Protein AF-A0A8S9FRU4-F1 (afdb_monomer)

Structure (mmCIF, N/CA/C/O backbone):
data_AF-A0A8S9FRU4-F1
#
_entry.id   AF-A0A8S9FRU4-F1
#
loop_
_atom_site.group_PDB
_atom_site.id
_atom_site.type_symbol
_atom_site.label_atom_id
_atom_site.label_alt_id
_atom_site.label_comp_id
_atom_site.label_asym_id
_atom_site.label_entity_id
_atom_site.label_seq_id
_atom_site.pdbx_PDB_ins_code
_atom_site.Cartn_x
_atom_site.Cartn_y
_atom_site.Cartn_z
_atom_site.occupancy
_atom_site.B_iso_or_equiv
_atom_site.auth_seq_id
_atom_site.auth_comp_id
_atom_site.auth_asym_id
_atom_site.auth_atom_id
_atom_site.pdbx_PDB_model_num
ATOM 1 N N . MET A 1 1 ? -39.381 25.073 6.471 1.00 37.28 1 MET A N 1
ATOM 2 C CA . MET A 1 1 ? -38.845 24.747 5.138 1.00 37.28 1 MET A CA 1
ATOM 3 C C . MET A 1 1 ? -37.944 25.904 4.777 1.00 37.28 1 MET A C 1
ATOM 5 O O . MET A 1 1 ? -38.380 26.806 4.090 1.00 37.28 1 MET A O 1
ATOM 9 N N . GLU A 1 2 ? -36.746 25.912 5.349 1.00 23.34 2 GLU A N 1
ATOM 10 C CA . GLU A 1 2 ? -35.694 26.891 5.080 1.00 23.34 2 GLU A CA 1
ATOM 11 C C . GLU A 1 2 ? -34.391 26.098 5.118 1.00 23.34 2 GLU A C 1
ATOM 13 O O . GLU A 1 2 ? -34.110 25.366 6.068 1.00 23.34 2 GLU A O 1
ATOM 18 N N . THR A 1 3 ? -33.702 26.127 3.988 1.00 25.88 3 THR A N 1
ATOM 19 C CA . THR A 1 3 ? -32.389 25.547 3.748 1.00 25.88 3 THR A CA 1
ATOM 20 C C . THR A 1 3 ? -31.366 26.647 3.971 1.00 25.88 3 THR A C 1
ATOM 22 O O . THR A 1 3 ? -31.403 27.635 3.243 1.00 25.88 3 THR A O 1
ATOM 25 N N . GLU A 1 4 ? -30.440 26.460 4.906 1.00 24.11 4 GLU A N 1
ATOM 26 C CA . GLU A 1 4 ? -29.217 27.260 4.964 1.00 24.11 4 GLU A CA 1
ATOM 27 C C . GLU A 1 4 ? -28.009 26.339 4.799 1.00 24.11 4 GLU A C 1
ATOM 29 O O . GLU A 1 4 ? -27.720 25.454 5.606 1.00 24.11 4 GLU A O 1
ATOM 34 N N . SER A 1 5 ? -27.373 26.527 3.648 1.00 25.53 5 SER A N 1
ATOM 35 C CA . SER A 1 5 ? -26.059 26.054 3.249 1.00 25.53 5 SER A CA 1
ATOM 36 C C . SER A 1 5 ? -24.983 26.708 4.112 1.00 25.53 5 SER A C 1
ATOM 38 O O . SER A 1 5 ? -24.988 27.920 4.302 1.00 25.53 5 SER A O 1
ATOM 40 N N . MET A 1 6 ? -24.048 25.903 4.612 1.00 26.44 6 MET A N 1
ATOM 41 C CA . MET A 1 6 ? -22.871 26.380 5.333 1.00 26.44 6 MET A CA 1
ATOM 42 C C . MET A 1 6 ? -21.668 26.315 4.389 1.00 26.44 6 MET A C 1
ATOM 44 O O . MET A 1 6 ? -21.111 25.243 4.144 1.00 26.44 6 MET A O 1
ATOM 48 N N . ASP A 1 7 ? -21.323 27.474 3.836 1.00 24.14 7 ASP A N 1
ATOM 49 C CA . ASP A 1 7 ? -20.115 27.718 3.055 1.00 24.14 7 ASP A CA 1
ATOM 50 C C . ASP A 1 7 ? -18.883 27.736 3.973 1.00 24.14 7 ASP A C 1
ATOM 52 O O . ASP A 1 7 ? -18.894 28.330 5.053 1.00 24.14 7 ASP A O 1
ATOM 56 N N . CYS A 1 8 ? -17.803 27.076 3.550 1.00 23.59 8 CYS A N 1
ATOM 57 C CA . CYS A 1 8 ? -16.513 27.113 4.232 1.00 23.59 8 CYS A CA 1
ATOM 58 C C . CYS A 1 8 ? -15.533 28.012 3.462 1.00 23.59 8 CYS A C 1
ATOM 60 O O . CYS A 1 8 ? -14.906 27.579 2.495 1.00 23.59 8 CYS A O 1
ATOM 62 N N . GLU A 1 9 ? -15.364 29.256 3.911 1.00 22.06 9 GLU A N 1
ATOM 63 C CA . GLU A 1 9 ? -14.277 30.127 3.458 1.00 22.06 9 GLU A CA 1
ATOM 64 C C . GLU A 1 9 ? -13.124 30.183 4.474 1.00 22.06 9 GLU A C 1
ATOM 66 O O . GLU A 1 9 ? -13.294 30.497 5.648 1.00 22.06 9 GLU A O 1
ATOM 71 N N . SER A 1 10 ? -11.946 29.831 3.950 1.00 26.30 10 SER A N 1
ATOM 72 C CA . SER A 1 10 ? -10.610 30.418 4.132 1.00 26.30 10 SER A CA 1
ATOM 73 C C . SER A 1 10 ? -10.166 30.905 5.524 1.00 26.30 10 SER A C 1
ATOM 75 O O . SER A 1 10 ? -10.647 31.916 6.023 1.00 26.30 10 SER A O 1
ATOM 77 N N . TYR A 1 11 ? -9.082 30.307 6.041 1.00 23.91 11 TYR A N 1
ATOM 78 C CA . TYR A 1 11 ? -8.105 31.011 6.880 1.00 23.91 11 TYR A CA 1
ATOM 79 C C . TYR A 1 11 ? -6.679 30.468 6.675 1.00 23.91 11 TYR A C 1
ATOM 81 O O . TYR A 1 11 ? -6.418 29.286 6.879 1.00 23.91 11 TYR A O 1
ATOM 89 N N . GLY A 1 12 ? -5.752 31.380 6.354 1.00 26.31 12 GLY A N 1
ATOM 90 C CA . GLY A 1 12 ? -4.396 31.385 6.921 1.00 26.31 12 GLY A CA 1
ATOM 91 C C . GLY A 1 12 ? -3.266 30.734 6.121 1.00 26.31 12 GLY A C 1
ATOM 92 O O . GLY A 1 12 ? -2.774 29.668 6.480 1.00 26.31 12 GLY A O 1
ATOM 93 N N . THR A 1 13 ? -2.762 31.427 5.102 1.00 25.12 13 THR A N 1
ATOM 94 C CA . THR A 1 13 ? -1.483 31.135 4.438 1.00 25.12 13 THR A CA 1
ATOM 95 C C . THR A 1 13 ? -0.311 31.444 5.381 1.00 25.12 13 THR A C 1
ATOM 97 O O . THR A 1 13 ? -0.018 32.607 5.655 1.00 25.12 13 THR A O 1
ATOM 100 N N . HIS A 1 14 ? 0.401 30.421 5.862 1.00 25.61 14 HIS A N 1
ATOM 101 C CA . HIS A 1 14 ? 1.713 30.599 6.492 1.00 25.61 14 HIS A CA 1
ATOM 102 C C . HIS A 1 14 ? 2.805 30.584 5.413 1.00 25.61 14 HIS A C 1
ATOM 104 O O . HIS A 1 14 ? 3.108 29.551 4.821 1.00 25.61 14 HIS A O 1
ATOM 110 N N . HIS A 1 15 ? 3.390 31.756 5.158 1.00 23.42 15 HIS A N 1
ATOM 111 C CA . HIS A 1 15 ? 4.578 31.929 4.325 1.00 23.42 15 HIS A CA 1
ATOM 112 C C . HIS A 1 15 ? 5.792 31.276 5.007 1.00 23.42 15 HIS A C 1
ATOM 114 O O . HIS A 1 15 ? 6.293 31.787 6.008 1.00 23.42 15 HIS A O 1
ATOM 120 N N . PHE A 1 16 ? 6.296 30.177 4.445 1.00 22.77 16 PHE A N 1
ATOM 121 C CA . PHE A 1 16 ? 7.630 29.662 4.748 1.00 22.77 16 PHE A CA 1
ATOM 122 C C . PHE A 1 16 ? 8.539 29.957 3.553 1.00 22.77 16 PHE A C 1
ATOM 124 O O . PHE A 1 16 ? 8.391 29.376 2.480 1.00 22.77 16 PHE A O 1
ATOM 131 N N . SER A 1 17 ? 9.448 30.917 3.728 1.00 23.75 17 SER A N 1
ATOM 132 C CA . SER A 1 17 ? 10.470 31.242 2.736 1.00 23.75 17 SER A CA 1
ATOM 133 C C . SER A 1 17 ? 11.588 30.207 2.851 1.00 23.75 17 SER A C 1
ATOM 135 O O . SER A 1 17 ? 12.300 30.178 3.853 1.00 23.75 17 SER A O 1
ATOM 137 N N . SER A 1 18 ? 11.719 29.331 1.853 1.00 25.02 18 SER A N 1
ATOM 138 C CA . SER A 1 18 ? 12.841 28.398 1.749 1.00 25.02 18 SER A CA 1
ATOM 139 C C . SER A 1 18 ? 13.636 28.713 0.490 1.00 25.02 18 SER A C 1
ATOM 141 O O . SER A 1 18 ? 13.139 28.620 -0.632 1.00 25.02 18 SER A O 1
ATOM 143 N N . THR A 1 19 ? 14.876 29.143 0.689 1.00 24.91 19 THR A N 1
ATOM 144 C CA . THR A 1 19 ? 15.843 29.471 -0.355 1.00 24.91 19 THR A CA 1
ATOM 145 C C . THR A 1 19 ? 16.333 28.178 -1.010 1.00 24.91 19 THR A C 1
ATOM 147 O O . THR A 1 19 ? 17.337 27.595 -0.602 1.00 24.91 19 THR A O 1
ATOM 150 N N . THR A 1 20 ? 15.631 27.698 -2.034 1.00 28.61 20 THR A N 1
ATOM 151 C CA . THR A 1 20 ? 16.102 26.576 -2.855 1.00 28.61 20 THR A CA 1
ATOM 152 C C . THR A 1 20 ? 17.000 27.093 -3.971 1.00 28.61 20 THR A C 1
ATOM 154 O O . THR A 1 20 ? 16.565 27.858 -4.832 1.00 28.61 20 THR A O 1
ATOM 157 N N . LYS A 1 21 ? 18.267 26.665 -3.957 1.00 27.95 21 LYS A N 1
ATOM 158 C CA . LYS A 1 21 ? 19.217 26.875 -5.053 1.00 27.95 21 LYS A CA 1
ATOM 159 C C . LYS A 1 21 ? 18.656 26.247 -6.331 1.00 27.95 21 LYS A C 1
ATOM 161 O O . LYS A 1 21 ? 18.513 25.034 -6.426 1.00 27.95 21 LYS A O 1
ATOM 166 N N . THR A 1 22 ? 18.348 27.093 -7.303 1.00 30.27 22 THR A N 1
ATOM 167 C CA . THR A 1 22 ? 18.005 26.724 -8.675 1.00 30.27 22 THR A CA 1
ATOM 168 C C . THR A 1 22 ? 19.210 26.107 -9.376 1.00 30.27 22 THR A C 1
ATOM 170 O O . THR A 1 22 ? 20.231 26.779 -9.520 1.00 30.27 22 THR A O 1
ATOM 173 N N . HIS A 1 23 ? 19.072 24.887 -9.895 1.00 33.56 23 HIS A N 1
ATOM 174 C CA . HIS A 1 23 ? 19.918 24.406 -10.984 1.00 33.56 23 HIS A CA 1
ATOM 175 C C . HIS A 1 23 ? 19.060 23.892 -12.149 1.00 33.56 23 HIS A C 1
ATOM 177 O O . HIS A 1 23 ? 18.311 22.932 -12.016 1.00 33.56 23 HIS A O 1
ATOM 183 N N . ALA A 1 24 ? 19.236 24.606 -13.267 1.00 36.12 24 ALA A N 1
ATOM 184 C CA . ALA A 1 24 ? 18.900 24.330 -14.664 1.00 36.12 24 ALA A CA 1
ATOM 185 C C . ALA A 1 24 ? 17.422 24.149 -15.068 1.00 36.12 24 ALA A C 1
ATOM 187 O O . ALA A 1 24 ? 16.868 23.057 -15.116 1.00 36.12 24 ALA A O 1
ATOM 188 N N . VAL A 1 25 ? 16.859 25.275 -15.520 1.00 36.19 25 VAL A N 1
ATOM 189 C CA . VAL A 1 25 ? 15.849 25.363 -16.583 1.00 36.19 25 VAL A CA 1
ATOM 190 C C . VAL A 1 25 ? 16.361 24.631 -17.828 1.00 36.19 25 VAL A C 1
ATOM 192 O O . VAL A 1 25 ? 17.441 24.958 -18.318 1.00 36.19 25 VAL A O 1
ATOM 195 N N . VAL A 1 26 ? 15.579 23.700 -18.379 1.00 38.78 26 VAL A N 1
ATOM 196 C CA . VAL A 1 26 ? 15.772 23.233 -19.760 1.00 38.78 26 VAL A CA 1
ATOM 197 C C . VAL A 1 26 ? 14.764 23.970 -20.635 1.00 38.78 26 VAL A C 1
ATOM 199 O O . VAL A 1 26 ? 13.555 23.769 -20.539 1.00 38.78 26 VAL A O 1
ATOM 202 N N . THR A 1 27 ? 15.280 24.895 -21.439 1.00 33.16 27 THR A N 1
ATOM 203 C CA . THR A 1 27 ? 14.556 25.633 -22.471 1.00 33.16 27 THR A CA 1
ATOM 204 C C . THR A 1 27 ? 14.195 24.709 -23.635 1.00 33.16 27 THR A C 1
ATOM 206 O O . THR A 1 27 ? 15.009 23.906 -24.087 1.00 33.16 27 THR A O 1
ATOM 209 N N . ASN A 1 28 ? 12.970 24.854 -24.147 1.00 36.28 28 ASN A N 1
ATOM 210 C CA . ASN A 1 28 ? 12.513 24.220 -25.382 1.00 36.28 28 ASN A CA 1
ATOM 211 C C . ASN A 1 28 ? 13.413 24.614 -26.565 1.00 36.28 28 ASN A C 1
ATOM 213 O O . ASN A 1 28 ? 13.507 25.795 -26.901 1.00 36.28 28 ASN A O 1
ATOM 217 N N . ILE A 1 29 ? 14.003 23.621 -27.234 1.00 36.84 29 ILE A N 1
ATOM 218 C CA . ILE A 1 29 ? 14.567 23.755 -28.581 1.00 36.84 29 ILE A CA 1
ATOM 219 C C . ILE A 1 29 ? 13.839 22.753 -29.477 1.00 36.84 29 ILE A C 1
ATOM 221 O O . ILE A 1 29 ? 13.835 21.551 -29.222 1.00 36.84 29 ILE A O 1
ATOM 225 N N . VAL A 1 30 ? 13.202 23.277 -30.523 1.00 42.28 30 VAL A N 1
ATOM 226 C CA . VAL A 1 30 ? 12.553 22.514 -31.591 1.00 42.28 30 VAL A CA 1
ATOM 227 C C . VAL A 1 30 ? 13.640 21.785 -32.395 1.00 42.28 30 VAL A C 1
ATOM 229 O O . VAL A 1 30 ? 14.413 22.409 -33.116 1.00 42.28 30 VAL A O 1
ATOM 232 N N . GLY A 1 31 ? 13.701 20.464 -32.240 1.00 35.03 31 GLY A N 1
ATOM 233 C CA . GLY A 1 31 ? 14.554 19.494 -32.941 1.00 35.03 31 GLY A CA 1
ATOM 234 C C . GLY A 1 31 ? 13.964 18.087 -32.735 1.00 35.03 31 GLY A C 1
ATOM 235 O O . GLY A 1 31 ? 13.095 17.951 -31.870 1.00 35.03 31 GLY A O 1
ATOM 236 N N . PRO A 1 32 ? 14.329 17.052 -33.523 1.00 38.22 32 PRO A N 1
ATOM 237 C CA . PRO A 1 32 ? 13.659 15.752 -33.449 1.00 38.22 32 PRO A CA 1
ATOM 238 C C . PRO A 1 32 ? 13.772 15.225 -32.018 1.00 38.22 32 PRO A C 1
ATOM 240 O O . PRO A 1 32 ? 14.868 15.211 -31.464 1.00 38.22 32 PRO A O 1
ATOM 243 N N . ALA A 1 33 ? 12.622 14.893 -31.424 1.00 40.19 33 ALA A N 1
ATOM 244 C CA . ALA A 1 33 ? 12.461 14.598 -30.008 1.00 40.19 33 ALA A CA 1
ATOM 245 C C . ALA A 1 33 ? 13.566 13.658 -29.507 1.00 40.19 33 ALA A C 1
ATOM 247 O O . ALA A 1 33 ? 13.544 12.455 -29.766 1.00 40.19 33 ALA A O 1
ATOM 248 N N . ALA A 1 34 ? 14.544 14.219 -28.795 1.00 37.38 34 ALA A N 1
ATOM 249 C CA . ALA A 1 34 ? 15.429 13.438 -27.959 1.00 37.38 34 ALA A CA 1
ATOM 250 C C . ALA A 1 34 ? 14.556 12.914 -26.817 1.00 37.38 34 ALA A C 1
ATOM 252 O O . ALA A 1 34 ? 14.329 13.617 -25.835 1.00 37.38 34 ALA A O 1
ATOM 253 N N . THR A 1 35 ? 13.995 11.717 -26.993 1.00 54.34 35 THR A N 1
ATOM 254 C CA . THR A 1 35 ? 13.303 10.996 -25.925 1.00 54.34 35 THR A CA 1
ATOM 255 C C . THR A 1 35 ? 14.265 10.908 -24.752 1.00 54.34 35 THR A C 1
ATOM 257 O O . THR A 1 35 ? 15.369 10.368 -24.896 1.00 54.34 35 THR A O 1
ATOM 260 N N . SER A 1 36 ? 13.896 11.495 -23.618 1.00 76.88 36 SER A N 1
ATOM 261 C CA . SER A 1 36 ? 14.722 11.440 -22.418 1.00 76.88 36 SER A CA 1
ATOM 262 C C . SER A 1 36 ? 15.026 9.978 -22.076 1.00 76.88 36 SER A C 1
ATOM 264 O O . SER A 1 36 ? 14.161 9.118 -22.231 1.00 76.88 36 SER A O 1
ATOM 266 N N . VAL A 1 37 ? 16.231 9.658 -21.588 1.00 81.81 37 VAL A N 1
ATOM 267 C CA . VAL A 1 37 ? 16.594 8.269 -21.220 1.00 81.81 37 VAL A CA 1
ATOM 268 C C . VAL A 1 37 ? 15.590 7.680 -20.209 1.00 81.81 37 VAL A C 1
ATOM 270 O O . VAL A 1 37 ? 15.363 6.472 -20.183 1.00 81.81 37 VAL A O 1
ATOM 273 N N . TYR A 1 38 ? 14.918 8.537 -19.434 1.00 83.06 38 TYR A N 1
ATOM 274 C CA . TYR A 1 38 ? 13.833 8.168 -18.526 1.00 83.06 38 TYR A CA 1
ATOM 275 C C . TYR A 1 38 ? 12.598 7.579 -19.224 1.00 83.06 38 TYR A C 1
ATOM 277 O O . TYR A 1 38 ? 11.981 6.665 -18.679 1.00 83.06 38 TYR A O 1
ATOM 285 N N . GLU A 1 39 ? 12.261 8.043 -20.429 1.00 84.50 39 GLU A N 1
ATOM 286 C CA . GLU A 1 39 ? 11.118 7.552 -21.214 1.00 84.50 39 GLU A CA 1
ATOM 287 C C . GLU A 1 39 ? 11.354 6.123 -21.712 1.00 84.50 39 GLU A C 1
ATOM 289 O O . GLU A 1 39 ? 10.423 5.326 -21.786 1.00 84.50 39 GLU A O 1
ATOM 294 N N . LEU A 1 40 ? 12.615 5.747 -21.964 1.00 86.69 40 LEU A N 1
ATOM 295 C CA . LEU A 1 40 ? 12.975 4.368 -22.320 1.00 86.69 40 LEU A CA 1
ATOM 296 C C . LEU A 1 40 ? 12.676 3.380 -21.186 1.00 86.69 40 LEU A C 1
ATOM 298 O O . LEU A 1 40 ? 12.512 2.184 -21.434 1.00 86.69 40 LEU A O 1
ATOM 302 N N . LEU A 1 41 ? 12.613 3.868 -19.943 1.00 89.69 41 LEU A N 1
ATOM 303 C CA . LEU A 1 41 ? 12.239 3.088 -18.769 1.00 89.69 41 LEU A CA 1
ATOM 304 C C . LEU A 1 41 ? 10.747 3.149 -18.462 1.00 89.69 41 LEU A C 1
ATOM 306 O O . LEU A 1 41 ? 10.323 2.562 -17.469 1.00 89.69 41 LEU A O 1
ATOM 310 N N . GLU A 1 42 ? 9.930 3.796 -19.283 1.00 89.94 42 GLU A N 1
ATOM 311 C CA . GLU A 1 42 ? 8.486 3.786 -19.119 1.00 89.94 42 GLU A CA 1
ATOM 312 C C . GLU A 1 42 ? 7.860 2.594 -19.853 1.00 89.94 42 GLU A C 1
ATOM 314 O O . GLU A 1 42 ? 8.150 2.306 -21.011 1.00 89.94 42 GLU A O 1
ATOM 319 N N . CYS A 1 43 ? 6.994 1.847 -19.166 1.00 90.69 43 CYS A N 1
ATOM 320 C CA . CYS A 1 43 ? 6.297 0.730 -19.790 1.00 90.69 43 CYS A CA 1
ATOM 321 C C . CYS A 1 43 ? 5.223 1.256 -20.759 1.00 90.69 43 CYS A C 1
ATOM 323 O O . CYS A 1 43 ? 4.288 1.907 -20.290 1.00 90.69 43 CYS A O 1
ATOM 325 N N . PRO A 1 44 ? 5.225 0.867 -22.047 1.00 90.75 44 PRO A N 1
ATOM 326 C CA . PRO A 1 44 ? 4.244 1.359 -23.022 1.00 90.75 44 PRO A CA 1
ATOM 327 C C . PRO A 1 44 ? 2.804 0.899 -22.737 1.00 90.75 44 PRO A C 1
ATOM 329 O O . PRO A 1 44 ? 1.862 1.390 -23.346 1.00 90.75 44 PRO A O 1
ATOM 332 N N . VAL A 1 45 ? 2.616 -0.068 -21.832 1.00 90.81 45 VAL A N 1
ATOM 333 C CA . VAL A 1 45 ? 1.297 -0.621 -21.484 1.00 90.81 45 VAL A CA 1
ATOM 334 C C . VAL A 1 45 ? 0.689 0.057 -20.259 1.00 90.81 45 VAL A C 1
ATOM 336 O O . VAL A 1 45 ? -0.512 0.296 -20.224 1.00 90.81 45 VAL A O 1
ATOM 339 N N . CYS A 1 46 ? 1.489 0.309 -19.220 1.00 88.12 46 CYS A N 1
ATOM 340 C CA . CYS A 1 46 ? 0.986 0.836 -17.949 1.00 88.12 46 CYS A CA 1
ATOM 341 C C . CYS A 1 46 ? 1.531 2.212 -17.587 1.00 88.12 46 CYS A C 1
ATOM 343 O O . CYS A 1 46 ? 1.250 2.654 -16.479 1.00 88.12 46 CYS A O 1
ATOM 345 N N . THR A 1 47 ? 2.341 2.818 -18.462 1.00 87.25 47 THR A N 1
ATOM 346 C CA . THR A 1 47 ? 2.913 4.167 -18.303 1.00 87.25 47 THR A CA 1
ATOM 347 C C . THR A 1 47 ? 3.616 4.369 -16.954 1.00 87.25 47 THR A C 1
ATOM 349 O O . THR A 1 47 ? 3.658 5.455 -16.388 1.00 87.25 47 THR A O 1
ATOM 352 N N . PHE A 1 48 ? 4.121 3.275 -16.373 1.00 84.12 48 PHE A N 1
ATOM 353 C CA . PHE A 1 48 ? 4.862 3.272 -15.113 1.00 84.12 48 PHE A CA 1
ATOM 354 C C . PHE A 1 48 ? 6.315 2.917 -15.393 1.00 84.12 48 PHE A C 1
ATOM 356 O O . PHE A 1 48 ? 6.597 2.133 -16.304 1.00 84.12 48 PHE A O 1
ATOM 363 N N . SER A 1 49 ? 7.222 3.424 -14.554 1.00 86.56 49 SER A N 1
ATOM 364 C CA . SER A 1 49 ? 8.634 3.044 -14.594 1.00 86.56 49 SER A CA 1
ATOM 365 C C . SER A 1 4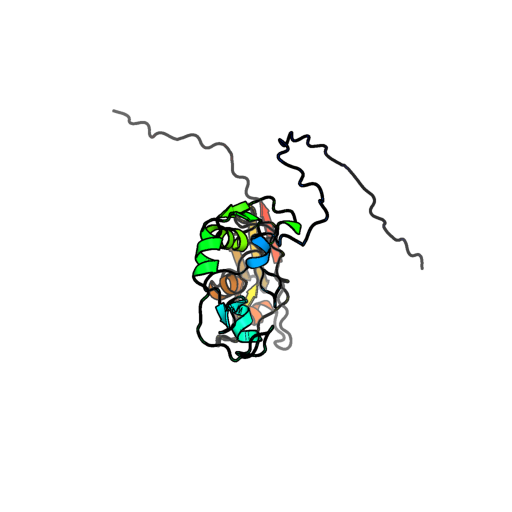9 ? 8.796 1.521 -14.492 1.00 86.56 49 SER A C 1
ATOM 367 O O . SER A 1 49 ? 8.212 0.868 -13.622 1.00 86.56 49 SER A O 1
ATOM 369 N N . MET A 1 50 ? 9.590 0.951 -15.390 1.00 89.69 50 MET A N 1
ATOM 370 C CA . MET A 1 50 ? 9.930 -0.463 -15.439 1.00 89.69 50 MET A CA 1
ATOM 371 C C . MET A 1 50 ? 11.037 -0.784 -14.434 1.00 89.69 50 MET A C 1
ATOM 373 O O . MET A 1 50 ? 12.004 -0.036 -14.307 1.00 89.69 50 MET A O 1
ATOM 377 N N . TYR A 1 51 ? 10.923 -1.941 -13.778 1.00 87.06 51 TYR A N 1
ATOM 378 C CA . TYR A 1 51 ? 11.919 -2.470 -12.842 1.00 87.06 51 TYR A CA 1
ATOM 379 C C . TYR A 1 51 ? 12.284 -3.911 -13.171 1.00 87.06 51 TYR A C 1
ATOM 381 O O . TYR A 1 51 ? 11.433 -4.616 -13.735 1.00 87.06 51 TYR A O 1
ATOM 389 N N . PRO A 1 52 ? 13.510 -4.363 -12.837 1.00 85.81 52 PRO A N 1
ATOM 390 C CA . PRO A 1 52 ? 13.971 -5.680 -13.227 1.00 85.81 52 PRO A CA 1
ATOM 391 C C . PRO A 1 52 ? 13.054 -6.777 -12.666 1.00 85.81 52 PRO A C 1
ATOM 393 O O . PRO A 1 52 ? 12.580 -6.656 -11.533 1.00 85.81 52 PRO A O 1
ATOM 396 N N . PRO A 1 53 ? 12.807 -7.856 -13.430 1.00 89.38 53 PRO A N 1
ATOM 397 C CA . PRO A 1 53 ? 13.323 -8.091 -14.779 1.00 89.38 53 PRO A CA 1
ATOM 398 C C . PRO A 1 53 ? 12.593 -7.263 -15.856 1.00 89.38 53 PRO A C 1
ATOM 400 O O . PRO A 1 53 ? 11.357 -7.268 -15.946 1.00 89.38 53 PRO A O 1
ATOM 403 N N . LEU A 1 54 ? 13.363 -6.562 -16.697 1.00 91.12 54 LEU A N 1
ATOM 404 C CA . LEU A 1 54 ? 12.833 -5.834 -17.859 1.00 91.12 54 LEU A CA 1
ATOM 405 C C . LEU A 1 54 ? 12.715 -6.816 -19.008 1.00 91.12 54 LEU A C 1
ATOM 407 O O . LEU A 1 54 ? 13.683 -7.492 -19.348 1.00 91.12 54 LEU A O 1
ATOM 411 N N . HIS A 1 55 ? 11.537 -6.903 -19.609 1.00 92.81 55 HIS A N 1
ATOM 412 C CA . HIS A 1 55 ? 11.277 -7.863 -20.670 1.00 92.81 55 HIS A CA 1
ATOM 413 C C . HIS A 1 55 ? 11.318 -7.185 -22.030 1.00 92.81 55 HIS A C 1
ATOM 415 O O . HIS A 1 55 ? 10.954 -6.017 -22.150 1.00 92.81 55 HIS A O 1
ATOM 421 N N . GLN A 1 56 ? 11.742 -7.931 -23.048 1.00 94.25 56 GLN A N 1
ATOM 422 C CA . GLN A 1 56 ? 11.699 -7.495 -24.439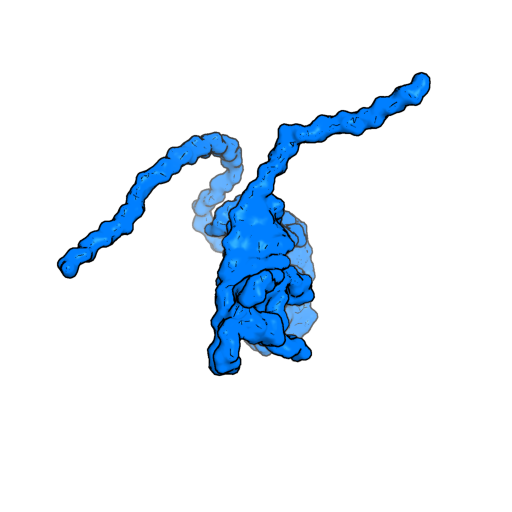 1.00 94.25 56 GLN A CA 1
ATOM 423 C C . GLN A 1 56 ? 11.135 -8.584 -25.351 1.00 94.25 56 GLN A C 1
ATOM 425 O O . GLN A 1 56 ? 11.256 -9.774 -25.069 1.00 94.25 56 GLN A O 1
ATOM 430 N N . CYS A 1 57 ? 10.521 -8.191 -26.463 1.00 94.19 57 CYS A N 1
ATOM 431 C CA . CYS A 1 57 ? 10.200 -9.132 -27.540 1.00 94.19 57 CYS A CA 1
ATOM 432 C C . CYS A 1 57 ? 11.436 -9.410 -28.419 1.00 94.19 57 CYS A C 1
ATOM 434 O O . CYS A 1 57 ? 12.437 -8.703 -28.325 1.00 94.19 57 CYS A O 1
ATOM 436 N N . GLN A 1 58 ? 11.343 -10.380 -29.336 1.00 93.00 58 GLN A N 1
ATOM 437 C CA . GLN A 1 58 ? 12.414 -10.686 -30.304 1.00 93.00 58 GLN A CA 1
ATOM 438 C C . GLN A 1 58 ? 12.815 -9.481 -31.176 1.00 93.00 58 GLN A C 1
ATOM 440 O O . GLN A 1 58 ? 13.966 -9.380 -31.582 1.00 93.00 58 GLN A O 1
ATOM 445 N N . ASN A 1 59 ? 11.891 -8.541 -31.403 1.00 92.94 59 ASN A N 1
ATOM 446 C CA . ASN A 1 59 ? 12.139 -7.315 -32.167 1.00 92.94 59 ASN A CA 1
ATOM 447 C C . ASN A 1 59 ? 12.640 -6.140 -31.297 1.00 92.94 59 ASN A C 1
ATOM 449 O O . ASN A 1 59 ? 12.730 -5.024 -31.793 1.00 92.94 59 ASN A O 1
ATOM 453 N N . GLY A 1 60 ? 12.909 -6.345 -30.001 1.00 91.88 60 GLY A N 1
ATOM 454 C CA . GLY A 1 60 ? 13.504 -5.329 -29.120 1.00 91.88 60 GLY A CA 1
ATOM 455 C C . GLY A 1 60 ? 12.542 -4.390 -28.373 1.00 91.88 60 GLY A C 1
ATOM 456 O O . GLY A 1 60 ? 13.004 -3.606 -27.553 1.00 91.88 60 GLY A O 1
ATOM 457 N N . HIS A 1 61 ? 11.219 -4.467 -28.573 1.00 93.69 61 HIS A N 1
ATOM 458 C CA . HIS A 1 61 ? 10.262 -3.669 -27.781 1.00 93.69 61 HIS A CA 1
ATOM 459 C C . HIS A 1 61 ? 10.220 -4.114 -26.318 1.00 93.69 61 HIS A C 1
ATOM 461 O O . HIS A 1 61 ? 10.020 -5.305 -26.053 1.00 93.69 61 HIS A O 1
ATOM 467 N N . THR A 1 62 ? 10.344 -3.161 -25.393 1.00 93.56 62 THR A N 1
ATOM 468 C CA . THR A 1 62 ? 10.442 -3.393 -23.948 1.00 93.56 62 THR A CA 1
ATOM 469 C C . THR A 1 62 ? 9.115 -3.180 -23.213 1.00 93.56 62 THR A C 1
ATOM 471 O O . THR A 1 62 ? 8.243 -2.433 -23.654 1.00 93.56 62 THR A O 1
ATOM 474 N N . PHE A 1 63 ? 8.924 -3.890 -22.099 1.00 91.88 63 PHE A N 1
ATOM 475 C CA . PHE A 1 63 ? 7.752 -3.777 -21.221 1.00 91.88 63 PHE A CA 1
ATOM 476 C C . PHE A 1 63 ? 8.057 -4.347 -19.825 1.00 91.88 63 PHE A C 1
ATOM 478 O O . PHE A 1 63 ? 9.002 -5.116 -19.625 1.00 91.88 63 PHE A O 1
ATOM 485 N N . CYS A 1 64 ? 7.245 -3.982 -18.826 1.00 91.62 64 CYS A N 1
ATOM 486 C CA . CYS A 1 64 ? 7.444 -4.456 -17.456 1.00 91.62 64 CYS A CA 1
ATOM 487 C C . CYS A 1 64 ? 6.943 -5.895 -17.241 1.00 91.62 64 CYS A C 1
ATOM 489 O O . CYS A 1 64 ? 6.017 -6.369 -17.908 1.00 91.62 64 CYS A O 1
ATOM 491 N N . SER A 1 65 ? 7.500 -6.558 -16.224 1.00 88.88 65 SER A N 1
ATOM 492 C CA . SER A 1 65 ? 7.101 -7.908 -15.795 1.00 88.88 65 SER A CA 1
ATOM 493 C C . SER A 1 65 ? 5.593 -8.053 -15.558 1.00 88.88 65 SER A C 1
ATOM 495 O O . SER A 1 65 ? 4.976 -9.008 -16.026 1.00 88.88 65 SER A O 1
ATOM 497 N N . THR A 1 66 ? 4.965 -7.078 -14.893 1.00 88.56 66 THR A N 1
ATOM 498 C CA . THR A 1 66 ? 3.520 -7.094 -14.609 1.00 88.56 66 THR A CA 1
ATOM 499 C C . THR A 1 66 ? 2.679 -7.071 -15.885 1.00 88.56 66 THR A C 1
ATOM 501 O O . THR A 1 66 ? 1.626 -7.706 -15.952 1.00 88.56 66 THR A O 1
ATOM 504 N N . CYS A 1 67 ? 3.130 -6.347 -16.912 1.00 90.88 67 CYS A N 1
ATOM 505 C CA . CYS A 1 67 ? 2.387 -6.224 -18.161 1.00 90.88 67 CYS A CA 1
ATOM 506 C C . CYS A 1 67 ? 2.581 -7.424 -19.086 1.00 90.88 67 CYS A C 1
ATOM 508 O O . CYS A 1 67 ? 1.653 -7.717 -19.831 1.00 90.88 67 CYS A O 1
ATOM 510 N N . LYS A 1 68 ? 3.686 -8.180 -18.978 1.00 88.81 68 LYS A N 1
ATOM 511 C CA . LYS A 1 68 ? 3.883 -9.449 -19.711 1.00 88.81 68 LYS A CA 1
ATOM 512 C C . LYS A 1 68 ? 2.706 -10.413 -19.525 1.00 88.81 68 LYS A C 1
ATOM 514 O O . LYS A 1 68 ? 2.224 -10.996 -20.492 1.00 88.81 68 LYS A O 1
ATOM 519 N N . VAL A 1 69 ? 2.211 -10.530 -18.289 1.00 85.88 69 VAL A N 1
ATOM 520 C CA . VAL A 1 69 ? 1.062 -11.388 -17.947 1.00 85.88 69 VAL A CA 1
ATOM 521 C C . VAL A 1 69 ? -0.244 -10.840 -18.537 1.00 85.88 69 VAL A C 1
ATOM 523 O O . VAL A 1 69 ? -1.078 -11.608 -19.005 1.00 85.88 69 VAL A O 1
ATOM 526 N N . ARG A 1 70 ? -0.417 -9.511 -18.556 1.00 88.50 70 ARG A N 1
ATOM 527 C CA . ARG A 1 70 ? -1.639 -8.847 -19.050 1.00 88.50 70 ARG A CA 1
ATOM 528 C C . ARG A 1 70 ? -1.794 -8.908 -20.566 1.00 88.50 70 ARG A C 1
ATOM 530 O O . ARG A 1 70 ? -2.914 -8.966 -21.051 1.00 88.50 70 ARG A O 1
ATOM 537 N N . VAL A 1 71 ? -0.691 -8.896 -21.311 1.00 88.44 71 VAL A N 1
ATOM 538 C CA . VAL A 1 71 ? -0.713 -8.896 -22.785 1.00 88.44 71 VAL A CA 1
ATOM 539 C C . VAL A 1 71 ? -0.789 -10.303 -23.391 1.00 88.44 71 VAL A C 1
ATOM 541 O O . VAL A 1 71 ? -0.495 -10.481 -24.570 1.00 88.44 71 VAL A O 1
ATOM 544 N N . HIS A 1 72 ? -1.160 -11.315 -22.597 1.00 85.19 72 HIS A N 1
ATOM 545 C CA . HIS A 1 72 ? -1.347 -12.702 -23.045 1.00 85.19 72 HIS A CA 1
ATOM 546 C C . HIS A 1 72 ? -0.184 -13.235 -23.898 1.00 85.19 72 HIS A C 1
ATOM 548 O O . HIS A 1 72 ? -0.386 -13.863 -24.936 1.00 85.19 72 HIS A O 1
ATOM 554 N N . ASN A 1 73 ? 1.047 -12.961 -23.460 1.00 83.94 73 ASN A N 1
ATOM 555 C CA . ASN A 1 73 ? 2.269 -13.410 -24.123 1.00 83.94 73 ASN A CA 1
ATOM 556 C C . ASN A 1 73 ? 2.436 -12.922 -25.582 1.00 83.94 73 ASN A C 1
ATOM 558 O O . ASN A 1 73 ? 3.110 -13.572 -26.381 1.00 83.94 73 ASN A O 1
ATOM 562 N N . ARG A 1 74 ? 1.856 -11.768 -25.942 1.00 91.88 74 ARG A N 1
ATOM 563 C CA . ARG A 1 74 ? 2.056 -11.098 -27.239 1.00 91.88 74 ARG A CA 1
ATOM 564 C C . ARG A 1 74 ? 2.572 -9.677 -27.052 1.00 91.88 74 ARG A C 1
ATOM 566 O O . ARG A 1 74 ? 2.136 -8.956 -26.161 1.00 91.88 74 ARG A O 1
ATOM 573 N N . CYS A 1 75 ? 3.511 -9.261 -27.896 1.00 93.19 75 CYS A N 1
ATOM 574 C CA . CYS A 1 75 ? 4.066 -7.915 -27.841 1.00 93.19 75 CYS A CA 1
ATOM 575 C C . CYS A 1 75 ? 2.966 -6.875 -28.131 1.00 93.19 75 CYS A C 1
ATOM 577 O O . CYS A 1 75 ? 2.330 -6.968 -29.183 1.00 93.19 75 CYS A O 1
ATOM 579 N N . PRO A 1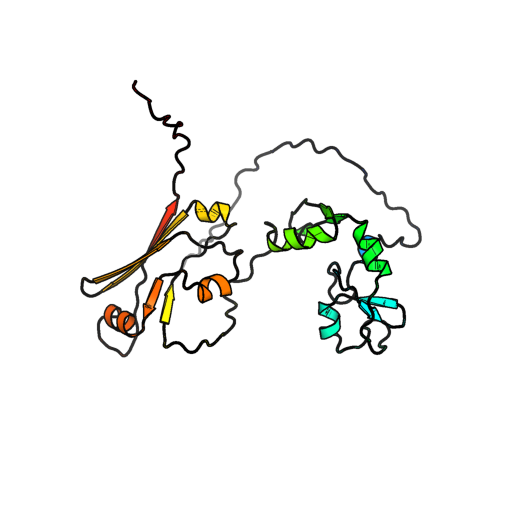 76 ? 2.762 -5.861 -27.270 1.00 91.06 76 PRO A N 1
ATOM 580 C CA . PRO A 1 76 ? 1.744 -4.833 -27.496 1.00 91.06 76 PRO A CA 1
ATOM 581 C C . PRO A 1 76 ? 2.030 -3.981 -28.743 1.00 91.06 76 PRO A C 1
ATOM 583 O O . PRO A 1 76 ? 1.097 -3.493 -29.373 1.00 91.06 76 PRO A O 1
ATOM 586 N N . THR A 1 77 ? 3.303 -3.845 -29.129 1.00 91.62 77 THR A N 1
ATOM 587 C CA . THR A 1 77 ? 3.728 -3.020 -30.268 1.00 91.62 77 THR A CA 1
ATOM 588 C C . THR A 1 77 ? 3.700 -3.791 -31.587 1.00 91.62 77 THR A C 1
ATOM 590 O O . THR A 1 77 ? 3.024 -3.383 -32.526 1.00 91.62 77 THR A O 1
ATOM 593 N N . CYS A 1 78 ? 4.408 -4.925 -31.677 1.00 94.69 78 CYS A N 1
ATOM 594 C CA . CYS A 1 78 ? 4.560 -5.672 -32.936 1.00 94.69 78 CYS A CA 1
ATOM 595 C C . CYS A 1 78 ? 3.766 -6.983 -33.011 1.00 94.69 78 CYS A C 1
ATOM 597 O O . CYS A 1 78 ? 3.859 -7.683 -34.014 1.00 94.69 78 CYS A O 1
ATOM 599 N N . ARG A 1 79 ? 3.000 -7.341 -31.970 1.00 92.12 79 ARG A N 1
ATOM 600 C CA . ARG A 1 79 ? 2.145 -8.548 -31.893 1.00 92.12 79 ARG A CA 1
ATOM 601 C C . ARG A 1 79 ? 2.869 -9.902 -31.948 1.00 92.12 79 ARG A C 1
ATOM 603 O O . ARG A 1 79 ? 2.206 -10.938 -31.865 1.00 92.12 79 ARG A O 1
ATOM 610 N N . GLN A 1 80 ? 4.202 -9.897 -32.012 1.00 91.38 80 GLN A N 1
ATOM 611 C CA . GLN A 1 80 ? 5.043 -11.094 -31.955 1.00 91.38 80 GLN A CA 1
ATOM 612 C C . GLN A 1 80 ? 4.856 -11.842 -30.630 1.00 91.38 80 GLN A C 1
ATOM 614 O O . GLN A 1 80 ? 4.653 -11.218 -29.584 1.00 91.38 80 GLN A O 1
ATOM 619 N N . GLU A 1 81 ? 4.949 -13.171 -30.666 1.00 89.81 81 GLU A N 1
ATOM 620 C CA . GLU A 1 81 ? 4.918 -13.993 -29.456 1.00 89.81 81 GLU A CA 1
ATOM 621 C C . GLU A 1 81 ? 6.103 -13.671 -28.544 1.00 89.81 81 GLU A C 1
ATOM 623 O O . GLU A 1 81 ? 7.247 -13.506 -28.981 1.00 89.81 81 GLU A O 1
ATOM 628 N N . LEU A 1 82 ? 5.804 -13.517 -27.258 1.00 89.06 82 LEU A N 1
ATOM 629 C CA . LEU A 1 82 ? 6.789 -13.191 -26.245 1.00 89.06 82 LEU A CA 1
ATOM 630 C C . LEU A 1 82 ? 7.435 -14.481 -25.740 1.00 89.06 82 LEU A C 1
ATOM 632 O O . LEU A 1 82 ? 6.762 -15.427 -25.342 1.00 89.06 82 LEU A O 1
ATOM 636 N N . GLY A 1 83 ? 8.763 -14.512 -25.747 1.00 85.81 83 GLY A N 1
ATOM 637 C CA . GLY A 1 83 ? 9.529 -15.511 -25.011 1.00 85.81 83 GLY A CA 1
ATOM 638 C C . GLY A 1 83 ? 9.848 -15.038 -23.593 1.00 85.81 83 GLY A C 1
ATOM 639 O O . GLY A 1 83 ? 9.397 -13.983 -23.131 1.00 85.81 83 GLY A O 1
ATOM 640 N N . ASP A 1 84 ? 10.711 -15.785 -22.912 1.00 88.50 84 ASP A N 1
ATOM 641 C CA . ASP A 1 84 ? 11.329 -15.338 -21.665 1.00 88.50 84 ASP A CA 1
ATOM 642 C C . ASP A 1 84 ? 12.624 -14.555 -21.921 1.00 88.50 84 ASP A C 1
ATOM 644 O O . ASP A 1 84 ? 13.717 -14.958 -21.540 1.00 88.50 84 ASP A O 1
ATOM 648 N N . ILE A 1 85 ? 12.502 -13.441 -22.652 1.00 92.69 85 ILE A N 1
ATOM 649 C CA . ILE A 1 85 ? 13.649 -12.626 -23.064 1.00 92.69 85 ILE A CA 1
ATOM 650 C C . ILE A 1 85 ? 13.720 -11.369 -22.194 1.00 92.69 85 ILE A C 1
ATOM 652 O O . ILE A 1 85 ? 12.798 -10.548 -22.177 1.00 92.69 85 ILE A O 1
ATOM 656 N N . ARG A 1 86 ? 14.847 -11.202 -21.495 1.00 94.62 86 ARG A N 1
ATOM 657 C CA . ARG A 1 86 ? 15.161 -10.008 -20.698 1.00 94.62 86 ARG A CA 1
ATOM 658 C C . ARG A 1 86 ? 15.961 -8.984 -21.498 1.00 94.62 86 ARG A C 1
ATOM 660 O O . ARG A 1 86 ? 16.797 -9.349 -22.322 1.00 94.62 86 ARG A O 1
ATOM 667 N N . CYS A 1 87 ? 15.749 -7.704 -21.213 1.00 93.94 87 CYS A N 1
ATOM 668 C CA . CYS A 1 87 ? 16.512 -6.593 -21.773 1.00 93.94 87 CYS A CA 1
ATOM 669 C C . CYS A 1 87 ? 17.644 -6.178 -20.818 1.00 93.94 87 CYS A C 1
ATOM 671 O O . CYS A 1 87 ? 17.582 -5.138 -20.167 1.00 93.94 87 CYS A O 1
ATOM 673 N N . LEU A 1 88 ? 18.696 -6.997 -20.731 1.00 93.56 88 LEU A N 1
ATOM 674 C CA . LEU A 1 88 ? 19.837 -6.745 -19.834 1.00 93.56 88 LEU A CA 1
ATOM 675 C C . LEU A 1 88 ? 20.555 -5.417 -20.133 1.00 93.56 88 LEU A C 1
ATOM 677 O O . LEU A 1 88 ? 21.128 -4.808 -19.236 1.00 93.56 88 LEU A O 1
ATOM 681 N N . ALA A 1 89 ? 20.538 -4.969 -21.392 1.00 92.75 89 AL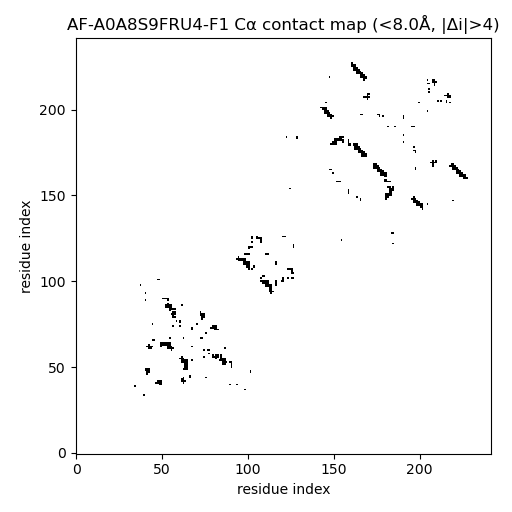A A N 1
ATOM 682 C CA . ALA A 1 89 ? 21.113 -3.684 -21.779 1.00 92.75 89 ALA A CA 1
ATOM 683 C C . ALA A 1 89 ? 20.371 -2.518 -21.113 1.00 92.75 89 ALA A C 1
ATOM 685 O O . ALA A 1 89 ? 21.007 -1.653 -20.517 1.00 92.75 89 ALA A O 1
ATOM 686 N N . LEU A 1 90 ? 19.035 -2.527 -21.157 1.00 92.12 90 LEU A N 1
ATOM 687 C CA . LEU A 1 90 ? 18.230 -1.485 -20.528 1.00 92.12 90 LEU A CA 1
ATOM 688 C C . LEU A 1 90 ? 18.281 -1.572 -18.998 1.00 92.12 90 LEU A C 1
ATOM 690 O O . LEU A 1 90 ? 18.286 -0.536 -18.345 1.00 92.12 90 LEU A O 1
ATOM 694 N N . GLU A 1 91 ? 18.400 -2.777 -18.429 1.00 92.06 91 GLU A N 1
ATOM 695 C CA . GLU A 1 91 ? 18.675 -2.940 -16.995 1.00 92.06 91 GLU A CA 1
ATOM 696 C C . GLU A 1 91 ? 19.985 -2.242 -16.602 1.00 92.06 91 GLU A C 1
ATOM 698 O O . GLU A 1 91 ? 19.954 -1.413 -15.702 1.00 92.06 91 GLU A O 1
ATOM 703 N N . LYS A 1 92 ? 21.094 -2.484 -17.322 1.00 91.00 92 LYS A N 1
ATOM 704 C CA . LYS A 1 92 ? 22.392 -1.818 -17.081 1.00 91.00 92 LYS A CA 1
ATOM 705 C C . LYS A 1 92 ? 22.325 -0.300 -17.221 1.00 91.00 92 LYS A C 1
ATOM 707 O O . LYS A 1 92 ? 22.918 0.414 -16.420 1.00 91.00 92 LYS A O 1
ATOM 712 N N . VAL A 1 93 ? 21.614 0.197 -18.236 1.00 90.38 93 VAL A N 1
ATOM 713 C CA . VAL A 1 93 ? 21.394 1.643 -18.397 1.00 90.38 93 VAL A CA 1
ATOM 714 C C . VAL A 1 93 ? 20.659 2.190 -17.177 1.00 90.38 93 VAL A C 1
ATOM 716 O O . VAL A 1 93 ? 21.086 3.192 -16.609 1.00 90.38 93 VAL A O 1
ATOM 719 N N . ALA A 1 94 ? 19.609 1.502 -16.731 1.00 89.81 94 ALA A N 1
ATOM 720 C CA . ALA A 1 94 ? 18.834 1.911 -15.573 1.00 89.81 94 ALA A CA 1
ATOM 721 C C . ALA A 1 94 ? 19.671 2.001 -14.289 1.00 89.81 94 ALA A C 1
ATOM 723 O O . ALA A 1 94 ? 19.461 2.929 -13.518 1.00 89.81 94 ALA A O 1
ATOM 724 N N . GLU A 1 95 ? 20.651 1.114 -14.076 1.00 88.25 95 GLU A N 1
ATOM 725 C CA . GLU A 1 95 ? 21.523 1.155 -12.884 1.00 88.25 95 GLU A CA 1
ATOM 726 C C . GLU A 1 95 ? 22.281 2.477 -12.733 1.00 88.25 95 GLU A C 1
ATOM 728 O O . GLU A 1 95 ? 22.595 2.875 -11.614 1.00 88.25 95 GLU A O 1
ATOM 733 N N . SER A 1 96 ? 22.564 3.154 -13.847 1.00 87.56 96 SER A N 1
ATOM 734 C CA . SER A 1 96 ? 23.294 4.425 -13.859 1.00 87.56 96 SER A CA 1
ATOM 735 C C . SER A 1 96 ? 22.409 5.656 -13.638 1.00 87.56 96 SER A C 1
ATOM 737 O O . SER A 1 96 ? 22.920 6.773 -13.594 1.00 87.56 96 SER A O 1
ATOM 739 N N . LEU A 1 97 ? 21.091 5.468 -13.513 1.00 88.19 97 LEU A N 1
ATOM 740 C CA . LEU A 1 97 ? 20.121 6.554 -13.438 1.00 88.19 97 LEU A CA 1
ATOM 741 C C . LEU A 1 97 ? 19.599 6.779 -12.021 1.00 88.19 97 LEU A C 1
ATOM 743 O O . LEU A 1 97 ? 19.357 5.852 -11.241 1.00 88.19 97 LEU A O 1
ATOM 747 N N . GLU A 1 98 ? 19.308 8.046 -11.755 1.00 89.06 98 GLU A N 1
ATOM 748 C CA . GLU A 1 98 ? 18.499 8.479 -10.628 1.00 89.06 98 GLU A CA 1
ATOM 749 C C . GLU A 1 98 ? 17.099 8.825 -11.131 1.00 89.06 98 GLU A C 1
ATOM 751 O O . GLU A 1 98 ? 16.932 9.557 -12.104 1.00 89.06 98 GLU A O 1
ATOM 756 N N . LEU A 1 99 ? 16.073 8.262 -10.499 1.00 85.94 99 LEU A N 1
ATOM 757 C CA . LEU A 1 99 ? 14.686 8.416 -10.916 1.00 85.94 99 LEU A CA 1
ATOM 758 C C . LEU A 1 99 ? 13.881 9.147 -9.836 1.00 85.94 99 LEU A C 1
ATOM 760 O O . LEU A 1 99 ? 13.990 8.791 -8.657 1.00 85.94 99 LEU A O 1
ATOM 764 N N . PRO A 1 100 ? 12.996 10.090 -10.210 1.00 87.88 100 PRO A N 1
ATOM 765 C CA . PRO A 1 100 ? 12.062 10.682 -9.258 1.00 87.88 100 PRO A CA 1
ATOM 766 C C . PRO A 1 100 ? 11.086 9.621 -8.750 1.00 87.88 100 PRO A C 1
ATOM 768 O O . PRO A 1 100 ? 10.729 8.695 -9.488 1.00 87.88 100 PRO A O 1
ATOM 771 N N . CYS A 1 101 ? 10.627 9.741 -7.505 1.00 89.00 101 CYS A N 1
ATOM 772 C CA . CYS A 1 101 ? 9.571 8.887 -6.956 1.00 89.00 101 CYS A CA 1
ATOM 773 C C . CYS A 1 101 ? 8.333 8.863 -7.877 1.00 89.00 101 CYS A C 1
ATOM 775 O O . CYS A 1 101 ? 7.942 9.894 -8.417 1.00 89.00 101 CYS A O 1
ATOM 777 N N . LYS A 1 102 ? 7.641 7.722 -8.037 1.00 85.69 102 LYS A N 1
ATOM 778 C CA . LYS A 1 102 ? 6.403 7.694 -8.852 1.00 85.69 102 LYS A CA 1
ATOM 779 C C . LYS A 1 102 ? 5.295 8.626 -8.349 1.00 85.69 102 LYS A C 1
ATOM 781 O O . LYS A 1 102 ? 4.375 8.940 -9.094 1.00 85.69 102 LYS A O 1
ATOM 786 N N . TYR A 1 103 ? 5.364 9.038 -7.084 1.00 87.00 103 TYR A N 1
ATOM 787 C CA . TYR A 1 103 ? 4.439 9.991 -6.474 1.00 87.00 103 TYR A CA 1
ATO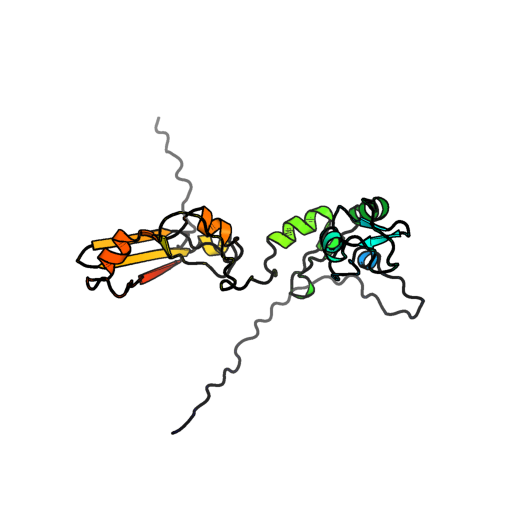M 788 C C . TYR A 1 103 ? 4.971 11.434 -6.531 1.00 87.00 103 TYR A C 1
ATOM 790 O O . TYR A 1 103 ? 4.506 12.281 -5.774 1.00 87.00 103 TYR A O 1
ATOM 798 N N . PHE A 1 104 ? 5.936 11.730 -7.409 1.00 87.88 104 PHE A N 1
ATOM 799 C CA . PHE A 1 104 ? 6.487 13.076 -7.596 1.00 87.88 104 PHE A CA 1
ATOM 800 C C . PHE A 1 104 ? 5.401 14.102 -7.927 1.00 87.88 104 PHE A C 1
ATOM 802 O O . PHE A 1 104 ? 5.275 15.119 -7.253 1.00 87.88 104 PHE A O 1
ATOM 809 N N . ASN A 1 105 ? 4.507 13.756 -8.857 1.00 83.75 105 ASN A N 1
ATOM 810 C CA . ASN A 1 105 ? 3.354 14.590 -9.213 1.00 83.75 105 ASN A CA 1
ATOM 811 C C . ASN A 1 105 ? 2.314 14.728 -8.084 1.00 83.75 105 ASN A C 1
ATOM 813 O O . ASN A 1 105 ? 1.409 15.548 -8.187 1.00 83.75 105 ASN A O 1
ATOM 817 N N . LEU A 1 106 ? 2.424 13.930 -7.016 1.00 84.44 106 LEU A N 1
ATOM 818 C CA . LEU A 1 106 ? 1.597 14.039 -5.810 1.00 84.44 106 LEU A CA 1
ATOM 819 C C . LEU A 1 106 ? 2.303 14.806 -4.680 1.00 84.44 106 LEU A C 1
ATOM 821 O O . LEU A 1 106 ? 1.753 14.898 -3.587 1.00 84.44 106 LEU A O 1
ATOM 825 N N . GLY A 1 107 ? 3.503 15.342 -4.928 1.00 88.88 107 GLY A N 1
ATOM 826 C CA . GLY A 1 107 ? 4.242 16.190 -3.992 1.00 88.88 107 GLY A CA 1
ATOM 827 C C . GLY A 1 107 ? 5.493 15.564 -3.379 1.00 88.88 107 GLY A C 1
ATOM 828 O O . GLY A 1 107 ? 6.132 16.219 -2.565 1.00 88.88 107 GLY A O 1
ATOM 829 N N . CYS A 1 108 ? 5.879 14.335 -3.746 1.00 90.38 108 CYS A N 1
ATOM 830 C CA . CYS A 1 108 ? 7.132 13.747 -3.261 1.00 90.38 108 CYS A CA 1
ATOM 831 C C . CYS A 1 108 ? 8.346 14.352 -3.992 1.00 90.38 108 CYS A C 1
ATOM 833 O O . CYS A 1 108 ? 8.513 14.064 -5.174 1.00 90.38 108 CYS A O 1
ATOM 835 N N . PRO A 1 109 ? 9.230 15.125 -3.333 1.00 90.75 109 PRO A N 1
ATOM 836 C CA . PRO A 1 109 ? 10.361 15.763 -4.014 1.00 90.75 109 PRO A CA 1
ATOM 837 C C . PRO A 1 109 ? 11.557 14.817 -4.217 1.00 90.75 109 PRO A C 1
ATOM 839 O O . PRO A 1 109 ? 12.544 15.191 -4.842 1.00 90.75 109 PRO A O 1
ATOM 842 N N . GLU A 1 110 ? 11.485 13.607 -3.664 1.00 91.06 110 GLU A N 1
ATOM 843 C CA . GLU A 1 110 ? 12.626 12.709 -3.533 1.00 91.06 110 GLU A CA 1
ATOM 844 C C . GLU A 1 110 ? 12.994 12.014 -4.854 1.00 91.06 110 GLU A C 1
ATOM 846 O O . GLU A 1 110 ? 12.137 11.508 -5.596 1.00 91.06 110 GLU A O 1
ATOM 851 N N . ILE A 1 111 ? 14.300 11.932 -5.100 1.00 90.31 111 ILE A N 1
ATOM 852 C CA . ILE A 1 111 ? 14.928 11.270 -6.245 1.00 90.31 111 ILE A CA 1
ATOM 853 C C . ILE A 1 111 ? 15.837 10.166 -5.701 1.00 90.31 111 ILE A C 1
ATOM 855 O O . ILE A 1 111 ? 16.546 10.366 -4.717 1.00 90.31 111 ILE A O 1
ATOM 859 N N . PHE A 1 112 ? 15.802 8.986 -6.321 1.00 89.81 112 PHE A N 1
ATOM 860 C CA . PHE A 1 112 ? 16.525 7.812 -5.836 1.00 89.81 112 PHE A CA 1
ATOM 861 C C . PHE A 1 112 ? 17.285 7.105 -6.957 1.00 89.81 112 PHE A C 1
ATOM 863 O O . PHE A 1 112 ? 16.765 7.014 -8.073 1.00 89.81 112 PHE A O 1
ATOM 870 N N . PRO A 1 113 ? 18.437 6.482 -6.652 1.00 90.56 113 PRO A N 1
ATOM 871 C CA . PRO A 1 113 ? 19.023 5.466 -7.516 1.00 90.56 113 PRO A CA 1
ATOM 872 C C . PRO A 1 113 ? 18.002 4.386 -7.901 1.00 90.56 113 PRO A C 1
ATOM 874 O O . PRO A 1 113 ? 17.140 3.998 -7.101 1.00 90.56 113 PRO A O 1
ATOM 877 N N . TYR A 1 114 ? 18.118 3.856 -9.117 1.00 87.69 114 TYR A N 1
ATOM 878 C CA . TYR A 1 114 ? 17.160 2.910 -9.699 1.00 87.69 114 TYR A CA 1
ATOM 879 C C . TYR A 1 114 ? 16.720 1.770 -8.763 1.00 87.69 114 TYR A C 1
ATOM 881 O O . TYR A 1 114 ? 15.525 1.529 -8.582 1.00 87.69 114 TYR A O 1
ATOM 889 N N . TYR A 1 115 ? 17.667 1.107 -8.095 1.00 83.81 115 TYR A N 1
ATOM 890 C CA . TYR A 1 115 ? 17.372 -0.022 -7.206 1.00 83.81 115 TYR A CA 1
ATOM 891 C C . TYR A 1 115 ? 16.798 0.368 -5.837 1.00 83.81 115 TYR A C 1
ATOM 893 O O . TYR A 1 115 ? 16.127 -0.447 -5.195 1.00 83.81 115 TYR A O 1
ATOM 901 N N . SER A 1 116 ? 17.051 1.584 -5.353 1.00 87.06 116 SER A N 1
ATOM 902 C CA . SER A 1 116 ? 16.560 2.037 -4.045 1.00 87.06 116 SER A CA 1
ATOM 903 C C . SER A 1 116 ? 15.177 2.682 -4.128 1.00 87.06 116 SER A C 1
ATOM 905 O O . SER A 1 116 ? 14.437 2.636 -3.141 1.00 87.06 116 SER A O 1
ATOM 907 N N . LYS A 1 117 ? 14.769 3.177 -5.305 1.00 87.56 117 LYS A N 1
ATOM 908 C CA . LYS A 1 117 ? 13.455 3.803 -5.527 1.00 87.56 117 LYS A CA 1
ATOM 909 C C . LYS A 1 117 ? 12.281 2.925 -5.080 1.00 87.56 117 LYS A C 1
ATOM 911 O O . LYS A 1 117 ? 11.402 3.399 -4.364 1.00 87.56 117 LYS A O 1
ATOM 916 N N . LEU A 1 118 ? 12.278 1.632 -5.422 1.00 84.38 118 LEU A N 1
ATOM 917 C CA . LEU A 1 118 ? 11.196 0.708 -5.036 1.00 84.38 118 LEU A CA 1
ATOM 918 C C . LEU A 1 118 ? 11.022 0.581 -3.518 1.00 84.38 118 LEU A C 1
ATOM 920 O O . LEU A 1 118 ? 9.893 0.471 -3.035 1.00 84.38 118 LEU A O 1
ATOM 924 N N . LYS A 1 119 ? 12.130 0.611 -2.765 1.00 87.50 119 LYS A N 1
ATOM 925 C CA . LYS A 1 119 ? 12.088 0.544 -1.299 1.00 87.50 119 LYS A CA 1
ATOM 926 C C . LYS A 1 119 ? 11.349 1.761 -0.755 1.00 87.50 119 LYS A C 1
ATOM 928 O O . LYS A 1 119 ? 10.396 1.593 0.002 1.00 87.50 119 LYS A O 1
ATOM 933 N N . HIS A 1 120 ? 11.706 2.956 -1.226 1.00 90.00 120 HIS A N 1
ATOM 934 C CA . HIS A 1 120 ? 11.011 4.188 -0.864 1.00 90.00 120 HIS A CA 1
ATOM 935 C C . HIS A 1 120 ? 9.531 4.166 -1.270 1.00 90.00 120 HIS A C 1
ATOM 937 O O . HIS A 1 120 ? 8.669 4.434 -0.442 1.00 90.00 120 HIS A O 1
ATOM 943 N N . GLU A 1 121 ? 9.193 3.813 -2.511 1.00 87.00 121 GLU A N 1
ATOM 944 C CA . GLU A 1 121 ? 7.804 3.867 -2.993 1.00 87.00 121 GLU A CA 1
ATOM 945 C C . GLU A 1 121 ? 6.822 3.006 -2.183 1.00 87.00 121 GLU A C 1
ATOM 947 O O . GLU A 1 121 ? 5.615 3.279 -2.178 1.00 87.00 121 GLU A O 1
ATOM 952 N N . SER A 1 122 ? 7.315 1.957 -1.521 1.00 83.06 122 SER A N 1
ATOM 953 C CA . SER A 1 122 ? 6.503 1.109 -0.645 1.00 83.06 122 SER A CA 1
ATOM 954 C C . SER A 1 122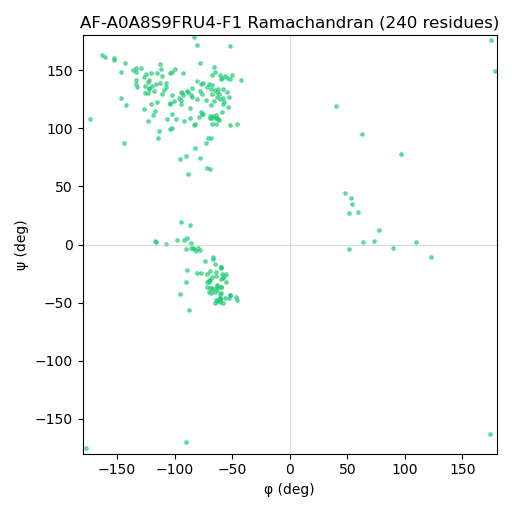 ? 6.073 1.819 0.648 1.00 83.06 122 SER A C 1
ATOM 956 O O . SER A 1 122 ? 4.964 1.573 1.134 1.00 83.06 122 SER A O 1
ATOM 958 N N . VAL A 1 123 ? 6.897 2.756 1.131 1.00 83.12 123 VAL A N 1
ATOM 959 C CA . VAL A 1 123 ? 6.729 3.510 2.386 1.00 83.12 123 VAL A CA 1
ATOM 960 C C . VAL A 1 123 ? 6.542 5.019 2.176 1.00 83.12 123 VAL A C 1
ATOM 962 O O . VAL A 1 123 ? 6.421 5.761 3.141 1.00 83.12 123 VAL A O 1
ATOM 965 N N . CYS A 1 124 ? 6.501 5.490 0.928 1.00 86.38 124 CYS A N 1
ATOM 966 C CA . CYS A 1 124 ? 6.415 6.911 0.603 1.00 86.38 124 CYS A CA 1
ATOM 967 C C . CYS A 1 124 ? 5.174 7.565 1.223 1.00 86.38 124 CYS A C 1
ATOM 969 O O . CYS A 1 124 ? 4.055 7.068 1.068 1.00 86.38 124 CYS A O 1
ATOM 971 N N . ASN A 1 125 ? 5.354 8.732 1.842 1.00 84.25 125 ASN A N 1
ATOM 972 C CA . ASN A 1 125 ? 4.264 9.465 2.479 1.00 84.25 125 ASN A CA 1
ATOM 973 C C . ASN A 1 125 ? 3.226 10.008 1.483 1.00 84.25 125 ASN A C 1
ATOM 975 O O . ASN A 1 125 ? 2.041 10.067 1.803 1.00 84.25 125 ASN A O 1
ATOM 979 N N . PHE A 1 126 ? 3.630 10.284 0.245 1.00 83.44 126 PHE A N 1
ATOM 980 C CA . PHE A 1 126 ? 2.741 10.754 -0.825 1.00 83.44 126 PHE A CA 1
ATOM 981 C C . PHE A 1 126 ? 2.045 9.615 -1.581 1.00 83.44 126 PHE A C 1
ATOM 983 O O . PHE A 1 126 ? 1.277 9.853 -2.512 1.00 83.44 126 PHE A O 1
ATOM 990 N N . ARG A 1 127 ? 2.292 8.360 -1.184 1.00 86.88 127 ARG A N 1
ATOM 991 C CA . ARG A 1 127 ? 1.553 7.205 -1.691 1.00 86.88 127 ARG A CA 1
ATOM 992 C C . ARG A 1 127 ? 0.062 7.346 -1.350 1.00 86.88 127 ARG A C 1
ATOM 994 O O . ARG A 1 127 ? -0.254 7.422 -0.161 1.00 86.88 127 ARG A O 1
ATOM 1001 N N . PRO A 1 128 ? -0.850 7.275 -2.339 1.00 79.94 128 PRO A N 1
ATOM 1002 C CA . PRO A 1 128 ? -2.284 7.266 -2.084 1.00 79.94 128 PRO A CA 1
ATOM 10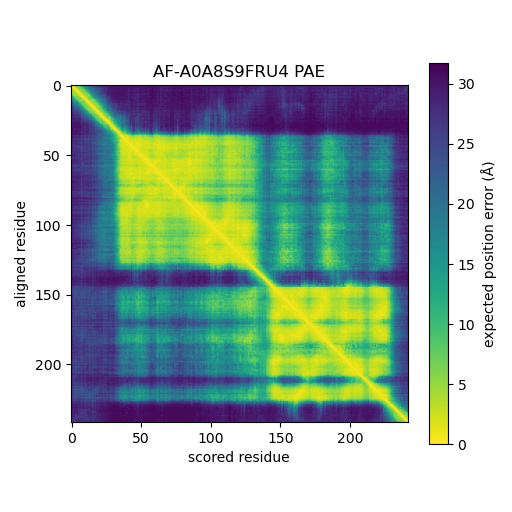03 C C . PRO A 1 128 ? -2.709 6.098 -1.193 1.00 79.94 128 PRO A C 1
ATOM 1005 O O . PRO A 1 128 ? -2.200 4.977 -1.313 1.00 79.94 128 PRO A O 1
ATOM 1008 N N . TYR A 1 129 ? -3.685 6.354 -0.329 1.00 71.31 129 TYR A N 1
ATOM 1009 C CA . TYR A 1 129 ? -4.259 5.339 0.543 1.00 71.31 129 TYR A CA 1
ATOM 1010 C C . TYR A 1 129 ? -5.245 4.454 -0.226 1.00 71.31 129 TYR A C 1
ATOM 1012 O O . TYR A 1 129 ? -6.123 4.942 -0.935 1.00 71.31 129 TYR A O 1
ATOM 1020 N N . GLY A 1 130 ? -5.119 3.134 -0.070 1.00 65.56 130 GLY A N 1
ATOM 1021 C CA . GLY A 1 130 ? -6.132 2.200 -0.556 1.00 65.56 130 GLY A CA 1
ATOM 1022 C C . GLY A 1 130 ? -7.414 2.344 0.262 1.00 65.56 130 GLY A C 1
ATOM 1023 O O . GLY A 1 130 ? -7.355 2.392 1.492 1.00 65.56 130 GLY A O 1
ATOM 1024 N N . CYS A 1 131 ? -8.566 2.406 -0.409 1.00 57.94 131 CYS A N 1
ATOM 1025 C CA . CYS A 1 131 ? -9.859 2.520 0.258 1.00 57.94 131 CYS A CA 1
ATOM 1026 C C . CYS A 1 131 ? -10.078 1.330 1.222 1.00 57.94 131 CYS A C 1
ATOM 1028 O O . CYS A 1 131 ? -10.108 0.183 0.757 1.00 57.94 131 CYS A O 1
ATOM 1030 N N . PRO A 1 132 ? -10.273 1.568 2.537 1.00 58.22 132 PRO A N 1
ATOM 1031 C CA . PRO A 1 132 ? -10.449 0.505 3.533 1.00 58.22 132 PRO A CA 1
ATOM 1032 C C . PRO A 1 132 ? -11.657 -0.405 3.275 1.00 58.22 132 PRO A C 1
ATOM 1034 O O . PRO A 1 132 ? -11.695 -1.523 3.776 1.00 58.22 132 PRO A O 1
ATOM 1037 N N . TYR A 1 133 ? -12.628 0.063 2.488 1.00 56.44 133 TYR A N 1
ATOM 1038 C CA . TYR A 1 133 ? -13.865 -0.655 2.180 1.00 56.44 133 TYR A CA 1
ATOM 1039 C C . TYR A 1 133 ? -13.724 -1.674 1.040 1.00 56.44 133 TYR A C 1
ATOM 1041 O O . TYR A 1 133 ? -14.667 -2.410 0.757 1.00 56.44 133 TYR A O 1
ATOM 1049 N N . THR A 1 134 ? -12.553 -1.765 0.397 1.00 46.88 134 THR A N 1
ATOM 1050 C CA . THR A 1 134 ? -12.269 -2.817 -0.594 1.00 46.88 134 THR A CA 1
ATOM 1051 C C . THR A 1 134 ? -11.946 -4.136 0.116 1.00 46.88 134 THR A C 1
ATOM 1053 O O . THR A 1 134 ? -10.801 -4.564 0.237 1.00 46.88 134 THR A O 1
ATOM 1056 N N . LEU A 1 135 ? -12.989 -4.772 0.650 1.00 47.97 135 LEU A N 1
ATOM 1057 C CA . LEU A 1 135 ? -12.919 -6.081 1.290 1.00 47.97 135 LEU A CA 1
ATOM 1058 C C . LEU A 1 135 ? -12.519 -7.131 0.246 1.00 47.97 135 LEU A C 1
ATOM 1060 O O . LEU A 1 135 ? -13.309 -7.493 -0.620 1.00 47.97 135 LEU A O 1
ATOM 1064 N N . ALA A 1 136 ? -11.294 -7.646 0.335 1.00 43.69 136 ALA A N 1
ATOM 1065 C CA . ALA A 1 136 ? -10.946 -8.906 -0.306 1.00 43.69 136 ALA A CA 1
ATOM 1066 C C . ALA A 1 136 ? -11.566 -10.039 0.533 1.00 43.69 136 ALA A C 1
ATOM 1068 O O . ALA A 1 136 ? -11.116 -10.247 1.666 1.00 43.69 136 ALA A O 1
ATOM 1069 N N . PRO A 1 137 ? -12.568 -10.785 0.030 1.00 39.19 137 PRO A N 1
ATOM 1070 C CA . PRO A 1 137 ? -13.112 -11.920 0.756 1.00 39.19 137 PRO A CA 1
ATOM 1071 C C . PRO A 1 137 ? -12.020 -12.988 0.813 1.00 39.19 137 PRO A C 1
ATOM 1073 O O . PRO A 1 137 ? -11.712 -13.643 -0.177 1.00 39.19 137 PRO A O 1
ATOM 1076 N N . SER A 1 138 ? -11.366 -13.130 1.963 1.00 45.84 138 SER A N 1
ATOM 1077 C CA . SER A 1 138 ? -10.522 -14.293 2.238 1.00 45.84 138 SER A CA 1
ATOM 1078 C C . SER A 1 138 ? -11.193 -15.056 3.362 1.00 45.84 138 SER A C 1
ATOM 1080 O O . SER A 1 138 ? -11.101 -14.679 4.527 1.00 45.84 138 SER A O 1
ATOM 1082 N N . VAL A 1 139 ? -11.930 -16.087 2.959 1.00 47.38 139 VAL A N 1
ATOM 1083 C CA . VAL A 1 139 ? -12.479 -17.118 3.832 1.00 47.38 139 VAL A CA 1
ATOM 1084 C C . VAL A 1 139 ? -11.294 -17.869 4.436 1.00 47.38 139 VAL A C 1
ATOM 1086 O O . VAL A 1 139 ? -10.569 -18.557 3.723 1.00 47.38 139 VAL A O 1
ATOM 1089 N N . LEU A 1 140 ? -11.081 -17.720 5.740 1.00 40.28 140 LEU A N 1
ATOM 1090 C CA . LEU A 1 140 ? -10.270 -18.637 6.535 1.00 40.28 140 LEU A CA 1
ATOM 1091 C C . LEU A 1 140 ? -11.215 -19.297 7.533 1.00 40.28 140 LEU A C 1
ATOM 1093 O O . LEU A 1 140 ? -11.929 -18.611 8.260 1.00 40.28 140 LEU A O 1
ATOM 1097 N N . GLY A 1 141 ? -11.264 -20.628 7.477 1.00 41.66 141 GLY A N 1
ATOM 1098 C CA . GLY A 1 141 ? -12.202 -21.500 8.181 1.00 41.66 141 GLY A CA 1
ATOM 1099 C C . GLY A 1 141 ? -12.000 -21.552 9.692 1.00 41.66 141 GLY A C 1
ATOM 1100 O O . GLY A 1 141 ? -11.708 -22.606 10.243 1.00 41.66 141 GLY A O 1
ATOM 1101 N N . MET A 1 142 ? -12.210 -20.427 10.358 1.00 48.28 142 MET A N 1
ATOM 1102 C CA . MET A 1 142 ? -12.467 -20.348 11.790 1.00 48.28 142 MET A CA 1
ATOM 1103 C C . MET A 1 142 ? -13.926 -19.904 11.951 1.00 48.28 142 MET A C 1
ATOM 1105 O O . MET A 1 142 ? -14.439 -19.172 11.103 1.00 48.28 142 MET A O 1
ATOM 1109 N N . GLY A 1 143 ? -14.632 -20.392 12.979 1.00 55.03 143 GLY A N 1
ATOM 1110 C CA . GLY A 1 143 ? -16.032 -20.019 13.248 1.00 55.03 143 GLY A CA 1
ATOM 1111 C C . GLY A 1 143 ? -16.241 -18.494 13.299 1.00 55.03 143 GLY A C 1
ATOM 1112 O O . GLY A 1 143 ? -15.268 -17.749 13.286 1.00 55.03 143 GLY A O 1
ATOM 1113 N N . PRO A 1 144 ? -17.483 -17.974 13.345 1.00 56.22 144 PRO A N 1
ATOM 1114 C CA . PRO A 1 144 ? -17.705 -16.533 13.249 1.00 56.22 144 PRO A CA 1
ATOM 1115 C C . PRO A 1 144 ? -17.071 -15.815 14.444 1.00 56.22 144 PRO A C 1
ATOM 1117 O O . PRO A 1 144 ? -17.580 -15.853 15.567 1.00 56.22 144 PRO A O 1
ATOM 1120 N N . VAL A 1 145 ? -15.935 -15.187 14.168 1.00 71.56 145 VAL A N 1
ATOM 1121 C CA . VAL A 1 145 ? -15.208 -14.300 15.059 1.00 71.56 145 VAL A CA 1
ATOM 1122 C C . VAL A 1 145 ? -15.474 -12.888 14.562 1.00 71.56 145 VAL A C 1
ATOM 1124 O O . VAL A 1 145 ? -15.200 -12.566 13.405 1.00 71.56 145 VAL A O 1
ATOM 1127 N N . TYR A 1 146 ? -16.035 -12.050 15.425 1.00 83.44 146 TYR A N 1
ATOM 1128 C CA . TYR A 1 146 ? -16.134 -10.624 15.155 1.00 83.44 146 TYR A CA 1
ATOM 1129 C C . TYR A 1 146 ? -14.824 -9.974 15.585 1.00 83.44 146 TYR A C 1
ATOM 1131 O O . TYR A 1 146 ? -14.318 -10.263 16.667 1.00 83.44 146 TYR A O 1
ATOM 1139 N N . MET A 1 147 ? -14.276 -9.100 14.748 1.00 86.25 147 MET A N 1
ATOM 1140 C CA . MET A 1 147 ? -13.068 -8.348 15.064 1.00 86.25 147 MET A CA 1
ATOM 1141 C C . MET A 1 147 ? -13.364 -6.856 14.940 1.00 86.25 147 MET A C 1
ATOM 1143 O O . MET A 1 147 ? -13.911 -6.414 13.928 1.00 86.25 147 MET A O 1
ATOM 1147 N N . ALA A 1 148 ? -12.999 -6.089 15.961 1.00 89.00 148 ALA A N 1
ATOM 1148 C CA . ALA A 1 148 ? -13.045 -4.633 15.951 1.00 89.00 148 ALA A CA 1
ATOM 1149 C C . ALA A 1 148 ? -11.648 -4.077 16.246 1.00 89.00 148 ALA A C 1
ATOM 1151 O O . ALA A 1 148 ? -10.973 -4.536 17.160 1.00 89.00 148 ALA A O 1
ATOM 1152 N N . PHE A 1 149 ? -11.204 -3.088 15.478 1.00 90.25 149 PHE A N 1
ATOM 1153 C CA . PHE A 1 149 ? -9.895 -2.452 15.641 1.00 90.25 149 PHE A CA 1
ATOM 1154 C C . PHE A 1 149 ? -9.944 -1.010 15.137 1.00 90.25 149 PHE A C 1
ATOM 1156 O O . PHE A 1 149 ? -10.826 -0.645 14.354 1.00 90.25 149 PHE A O 1
ATOM 1163 N N . LEU A 1 150 ? -8.986 -0.192 15.575 1.00 90.12 150 LEU A N 1
ATOM 1164 C CA . LEU A 1 150 ? -8.827 1.191 15.130 1.00 90.12 150 LEU A CA 1
ATOM 1165 C C . LEU A 1 150 ? -7.608 1.302 14.211 1.00 90.12 150 LEU A C 1
ATOM 1167 O O . LEU A 1 150 ? -6.547 0.748 14.501 1.00 90.12 150 LEU A O 1
ATOM 1171 N N . ARG A 1 151 ? -7.754 2.029 13.096 1.00 88.75 151 ARG A N 1
ATOM 1172 C CA . ARG A 1 151 ? -6.631 2.375 12.213 1.00 88.75 151 ARG A CA 1
ATOM 1173 C C . ARG A 1 151 ? -6.353 3.871 12.242 1.00 88.75 151 ARG A C 1
ATOM 1175 O O . ARG A 1 151 ? -7.284 4.671 12.208 1.00 88.75 151 ARG A O 1
ATOM 1182 N N . PHE A 1 152 ? -5.076 4.227 12.261 1.00 91.00 152 PHE A N 1
ATOM 1183 C CA . PHE A 1 152 ? -4.598 5.603 12.273 1.00 91.00 152 PHE A CA 1
ATOM 1184 C C . PHE A 1 152 ? -4.340 6.119 10.854 1.00 91.00 152 PHE A C 1
ATOM 1186 O O . PHE A 1 152 ? -3.630 5.481 10.072 1.00 91.00 152 PHE A O 1
ATOM 1193 N N . MET A 1 153 ? -4.897 7.282 10.515 1.00 88.69 153 MET A N 1
ATOM 1194 C CA . MET A 1 153 ? -4.663 7.939 9.227 1.00 88.69 153 MET A CA 1
ATOM 1195 C C . MET A 1 153 ? -3.352 8.735 9.245 1.00 88.69 153 MET A C 1
ATOM 1197 O O . MET A 1 153 ? -3.354 9.937 9.468 1.00 88.69 153 MET A O 1
ATOM 1201 N N . GLY A 1 154 ? -2.236 8.054 9.001 1.00 86.38 154 GLY A N 1
ATOM 1202 C CA . GLY A 1 154 ? -0.896 8.645 8.969 1.00 86.38 154 GLY A CA 1
ATOM 1203 C C . GLY A 1 154 ? 0.161 7.562 8.810 1.00 86.38 154 GLY A C 1
ATOM 1204 O O . GLY A 1 154 ? -0.173 6.446 8.402 1.00 86.38 154 GLY A O 1
ATOM 1205 N N . ASP A 1 155 ? 1.425 7.860 9.096 1.00 86.12 155 ASP A N 1
ATOM 1206 C CA . ASP A 1 155 ? 2.484 6.842 9.135 1.00 86.12 155 ASP A CA 1
ATOM 1207 C C . ASP A 1 155 ? 2.541 6.083 10.480 1.00 86.12 155 ASP A C 1
ATOM 1209 O O . ASP A 1 155 ? 1.700 6.279 11.359 1.00 86.12 155 ASP A O 1
ATOM 1213 N N . GLU A 1 156 ? 3.462 5.121 10.592 1.00 86.44 156 GLU A N 1
ATOM 1214 C CA . GLU A 1 156 ? 3.595 4.264 11.777 1.00 86.44 156 GLU A CA 1
ATOM 1215 C C . GLU A 1 156 ? 4.179 5.010 12.987 1.00 86.44 156 GLU A C 1
ATOM 1217 O O . GLU A 1 156 ? 3.730 4.789 14.111 1.00 86.44 156 GLU A O 1
ATOM 1222 N N . GLU A 1 157 ? 5.126 5.923 12.770 1.00 89.12 157 GLU A N 1
ATOM 1223 C CA . GLU A 1 157 ? 5.758 6.706 13.838 1.00 89.12 157 GLU A CA 1
ATOM 1224 C C . GLU A 1 157 ? 4.755 7.671 14.470 1.00 89.12 157 GLU A C 1
ATOM 1226 O O . GLU A 1 157 ? 4.724 7.863 15.687 1.00 89.12 157 GLU A O 1
ATOM 1231 N N . GLU A 1 158 ? 3.870 8.243 13.657 1.00 90.38 158 GLU A N 1
ATOM 1232 C CA . GLU A 1 158 ? 2.774 9.057 14.160 1.00 90.38 158 GLU A CA 1
ATOM 1233 C C . GLU A 1 158 ? 1.741 8.247 14.929 1.00 90.38 158 GLU A C 1
ATOM 1235 O O . GLU A 1 158 ? 1.279 8.690 15.984 1.00 90.38 158 GLU A O 1
ATOM 1240 N N . ALA A 1 159 ? 1.401 7.063 14.418 1.00 92.38 159 ALA A N 1
ATOM 1241 C CA . ALA A 1 159 ? 0.422 6.179 15.031 1.00 92.38 159 ALA A CA 1
ATOM 1242 C C . ALA A 1 159 ? 0.869 5.700 16.421 1.00 92.38 159 ALA A C 1
ATOM 1244 O O . ALA A 1 159 ? 0.043 5.631 17.330 1.00 92.38 159 ALA A O 1
ATOM 1245 N N . ARG A 1 160 ? 2.177 5.469 16.614 1.00 92.69 160 ARG A N 1
ATOM 1246 C CA . ARG A 1 160 ? 2.790 5.098 17.906 1.00 92.69 160 ARG A CA 1
ATOM 1247 C C . ARG A 1 160 ? 2.592 6.119 19.020 1.00 92.69 160 ARG A C 1
ATOM 1249 O O . ARG A 1 160 ? 2.694 5.763 20.185 1.00 92.69 160 ARG A O 1
ATOM 1256 N N . ARG A 1 161 ? 2.272 7.370 18.682 1.00 94.81 161 ARG A N 1
ATOM 1257 C CA . ARG A 1 161 ? 1.979 8.420 19.669 1.00 94.81 161 ARG A CA 1
ATOM 1258 C C . ARG A 1 161 ? 0.564 8.338 20.233 1.00 94.81 161 ARG A C 1
ATOM 1260 O O . ARG A 1 161 ? 0.201 9.179 21.051 1.00 94.81 161 ARG A O 1
ATOM 1267 N N . TYR A 1 162 ? -0.255 7.409 19.755 1.00 95.50 162 TYR A N 1
ATOM 1268 C CA . TYR A 1 162 ? -1.630 7.242 20.194 1.00 95.50 162 TYR A CA 1
ATOM 1269 C C . TYR A 1 162 ? -1.842 5.853 20.776 1.00 95.50 162 TYR A C 1
ATOM 1271 O O . TYR A 1 162 ? -1.298 4.864 20.292 1.00 95.50 162 TYR A O 1
ATOM 1279 N N . SER A 1 163 ? -2.728 5.795 21.757 1.00 95.81 163 SER A N 1
ATOM 1280 C CA . SER A 1 163 ? -3.247 4.562 22.328 1.00 95.81 163 SER A CA 1
ATOM 1281 C C . SER A 1 163 ? -4.765 4.599 22.237 1.00 95.81 163 SER A C 1
ATOM 1283 O O . SER A 1 163 ? -5.391 5.667 22.263 1.00 95.81 163 SER A O 1
ATOM 1285 N N . TYR A 1 164 ? -5.373 3.436 22.046 1.00 95.94 164 TYR A N 1
ATOM 1286 C CA . TYR A 1 164 ? -6.819 3.304 21.979 1.00 95.94 164 TYR A CA 1
ATOM 1287 C C . TYR A 1 164 ? -7.282 2.101 22.782 1.00 95.94 164 TYR A C 1
ATOM 1289 O O . TYR A 1 164 ? -6.585 1.092 22.868 1.00 95.94 164 TYR A O 1
ATOM 1297 N N . SER A 1 165 ? -8.495 2.192 23.318 1.00 97.00 165 SER A N 1
ATOM 1298 C CA . SER A 1 165 ? -9.200 1.048 23.877 1.00 97.00 165 SER A CA 1
ATOM 1299 C C . SER A 1 165 ? -10.536 0.841 23.188 1.00 97.00 165 SER A C 1
ATOM 1301 O O . SER A 1 165 ? -11.228 1.801 22.843 1.00 97.00 165 SER A O 1
ATOM 1303 N N . LEU A 1 166 ? -10.895 -0.422 22.977 1.00 96.38 166 LEU A N 1
ATOM 1304 C CA . LEU A 1 166 ? -12.209 -0.852 22.518 1.00 96.38 166 LEU A CA 1
ATOM 1305 C C . LEU A 1 166 ? -12.833 -1.731 23.586 1.00 96.38 166 LEU A C 1
ATOM 1307 O O . LEU A 1 166 ? -12.206 -2.662 24.082 1.00 96.38 166 LEU A O 1
ATOM 1311 N N . GLU A 1 167 ? -14.085 -1.458 23.911 1.00 95.19 167 GLU A N 1
ATOM 1312 C CA . GLU A 1 167 ? -14.835 -2.193 24.913 1.00 95.19 167 GLU A CA 1
ATOM 1313 C C . GLU A 1 167 ? -16.146 -2.712 24.326 1.00 95.19 167 GLU A C 1
ATOM 1315 O O . GLU A 1 167 ? -16.872 -1.987 23.643 1.00 95.19 167 GLU A O 1
ATOM 1320 N N . VAL A 1 168 ? -16.465 -3.967 24.635 1.00 93.50 168 VAL A N 1
ATOM 1321 C CA . VAL A 1 168 ? -17.804 -4.537 24.483 1.00 93.50 168 VAL A CA 1
ATOM 1322 C C . VAL A 1 168 ? -18.258 -5.044 25.846 1.00 93.50 168 VAL A C 1
ATOM 1324 O O . VAL A 1 168 ? -17.502 -5.701 26.558 1.00 93.50 168 VAL A O 1
ATOM 1327 N N . GLY A 1 169 ? -19.487 -4.730 26.243 1.00 89.00 169 GLY A N 1
ATOM 1328 C CA . GLY A 1 169 ? -19.979 -5.079 27.572 1.00 89.00 169 GLY A CA 1
ATOM 1329 C C . GLY A 1 169 ? -21.487 -5.260 27.630 1.00 89.00 169 GLY A C 1
ATOM 1330 O O . GLY A 1 169 ? -22.225 -4.764 26.781 1.00 89.00 169 GLY A O 1
ATOM 1331 N N . GLY A 1 170 ? -21.930 -5.992 28.649 1.00 84.5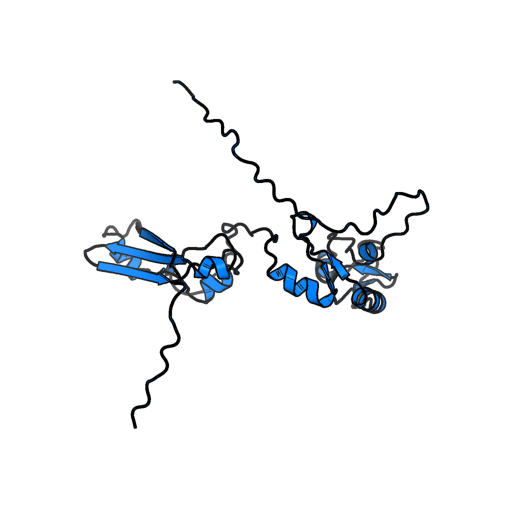6 170 GLY A N 1
ATOM 1332 C CA . GLY A 1 170 ? -23.317 -6.392 28.871 1.00 84.56 170 GLY A CA 1
ATOM 1333 C C . GLY A 1 170 ? -23.440 -7.258 30.126 1.00 84.56 170 GLY A C 1
ATOM 1334 O O . GLY A 1 170 ? -22.501 -7.963 30.499 1.00 84.56 170 GLY A O 1
ATOM 1335 N N . SER A 1 171 ? -24.586 -7.184 30.807 1.00 82.62 171 SER A N 1
ATOM 1336 C CA . SER A 1 171 ? -24.885 -7.999 32.000 1.00 82.62 171 SER A CA 1
ATOM 1337 C C . SER A 1 171 ? -23.818 -7.909 33.107 1.00 82.62 171 SER A C 1
ATOM 1339 O O . SER A 1 171 ? -23.443 -8.914 33.707 1.00 82.62 171 SER A O 1
ATOM 1341 N N . GLY A 1 172 ? -23.276 -6.708 33.342 1.00 84.31 172 GLY A N 1
ATOM 1342 C CA . GLY A 1 172 ? -22.249 -6.456 34.364 1.00 84.31 172 GLY A CA 1
ATOM 1343 C C . GLY A 1 172 ? -20.848 -6.987 34.032 1.00 84.31 172 GLY A C 1
ATOM 1344 O O . GLY A 1 172 ? -19.944 -6.860 34.853 1.00 84.31 172 GLY A O 1
ATOM 1345 N N . ARG A 1 173 ? -20.639 -7.564 32.842 1.00 90.31 173 ARG A N 1
ATOM 1346 C CA . ARG A 1 173 ? -19.325 -8.000 32.348 1.00 90.31 173 ARG A CA 1
ATOM 1347 C C . ARG A 1 173 ? -18.894 -7.148 31.162 1.00 90.31 173 ARG A C 1
ATOM 1349 O O . ARG A 1 173 ? -19.733 -6.606 30.441 1.00 90.31 173 ARG A O 1
ATOM 1356 N N . LYS A 1 174 ? -17.586 -7.069 30.937 1.00 93.12 174 LYS A N 1
ATOM 1357 C CA . LYS A 1 174 ? -16.999 -6.363 29.798 1.00 93.12 174 LYS A CA 1
ATOM 1358 C C . LYS A 1 174 ? -15.723 -7.045 29.318 1.00 93.12 174 LYS A C 1
ATOM 1360 O O . LYS A 1 174 ? -15.005 -7.637 30.120 1.00 93.12 174 LYS A O 1
ATOM 1365 N N . LEU A 1 175 ? -15.470 -6.951 28.022 1.00 92.25 175 LEU A N 1
ATOM 1366 C CA . LEU A 1 175 ? -14.186 -7.219 27.389 1.00 92.25 175 LEU A CA 1
ATOM 1367 C C . LEU A 1 175 ? -13.606 -5.894 26.933 1.00 92.25 175 LEU A C 1
ATOM 1369 O O . LEU A 1 175 ? -14.297 -5.120 26.270 1.00 92.25 175 LEU A O 1
ATOM 1373 N N . THR A 1 176 ? -12.337 -5.675 27.241 1.00 94.12 176 THR A N 1
ATOM 1374 C CA . THR A 1 176 ? -11.601 -4.485 26.827 1.00 94.12 176 THR A CA 1
ATOM 1375 C C . THR A 1 176 ? -10.342 -4.929 26.095 1.00 94.12 176 THR A C 1
ATOM 1377 O O . THR A 1 176 ? -9.609 -5.784 26.584 1.00 94.12 176 THR A O 1
ATOM 1380 N N . TRP A 1 177 ? -10.114 -4.354 24.922 1.00 94.81 177 TRP A N 1
ATOM 1381 C CA . TRP A 1 177 ? -8.859 -4.410 24.184 1.00 94.81 177 TRP A CA 1
ATOM 1382 C C . TRP A 1 177 ? -8.196 -3.046 24.278 1.00 94.81 177 TRP A C 1
ATOM 1384 O O . TRP A 1 177 ? -8.885 -2.036 24.143 1.00 94.81 177 TRP A O 1
ATOM 1394 N N . GLU A 1 178 ? -6.885 -3.016 24.467 1.00 96.19 178 GLU A N 1
ATOM 1395 C CA . GLU A 1 178 ? -6.089 -1.796 24.429 1.00 96.19 178 GLU A CA 1
ATOM 1396 C C . GLU A 1 178 ? -4.853 -2.035 23.570 1.00 96.19 178 GLU A C 1
ATOM 1398 O O . GLU A 1 178 ? -4.276 -3.123 23.590 1.00 96.19 178 GLU A O 1
ATOM 1403 N N . GLY A 1 179 ? -4.463 -1.031 22.796 1.00 92.75 179 GLY A N 1
ATOM 1404 C CA . GLY A 1 179 ? -3.254 -1.104 21.994 1.00 92.75 179 GLY A CA 1
ATOM 1405 C C . GLY A 1 179 ? -2.964 0.190 21.252 1.00 92.75 179 GLY A C 1
ATOM 1406 O O . GLY A 1 179 ? -3.664 1.193 21.390 1.00 92.75 179 GLY A O 1
ATOM 1407 N N . THR A 1 180 ? -1.930 0.146 20.422 1.00 93.94 180 THR A N 1
ATOM 1408 C CA . THR A 1 180 ? -1.551 1.233 19.517 1.00 93.94 180 THR A CA 1
ATOM 1409 C C . THR A 1 180 ? -2.276 1.052 18.183 1.00 93.94 180 THR A C 1
ATOM 1411 O O . THR A 1 180 ? -2.283 -0.057 17.639 1.00 93.94 180 THR A O 1
ATOM 1414 N N . PRO A 1 181 ? -2.912 2.091 17.619 1.00 93.38 181 PRO A N 1
ATOM 1415 C CA . PRO A 1 181 ? -3.606 1.944 16.353 1.00 93.38 181 PRO A CA 1
ATOM 1416 C C . PRO A 1 181 ? -2.601 1.689 15.228 1.00 93.38 181 PRO A C 1
ATOM 1418 O O . PRO A 1 181 ? -1.570 2.348 15.132 1.00 93.38 181 PRO A O 1
ATOM 1421 N N . ARG A 1 182 ? -2.910 0.756 14.326 1.00 89.75 182 ARG A N 1
ATOM 1422 C CA . ARG A 1 182 ? -2.068 0.518 13.145 1.00 89.75 182 ARG A CA 1
ATOM 1423 C C . ARG A 1 182 ? -2.259 1.621 12.118 1.00 89.75 182 ARG A C 1
ATOM 1425 O O . ARG A 1 182 ? -3.394 2.011 11.832 1.00 89.75 182 ARG A O 1
ATOM 1432 N N . SER A 1 183 ? -1.172 2.063 11.494 1.00 88.62 183 SER A N 1
ATOM 1433 C CA . SER A 1 183 ? -1.235 2.982 10.357 1.00 88.62 183 SER A CA 1
ATOM 1434 C C . SER A 1 183 ? -2.101 2.409 9.227 1.00 88.62 183 SER A C 1
ATOM 1436 O O . SER A 1 183 ? -2.081 1.211 8.933 1.00 88.62 183 SER A O 1
ATOM 1438 N N . ILE A 1 184 ? -2.835 3.266 8.517 1.00 84.94 184 ILE A N 1
ATOM 1439 C CA . ILE A 1 184 ? -3.540 2.850 7.302 1.00 84.94 184 ILE A CA 1
ATOM 1440 C C . ILE A 1 184 ? -2.602 2.422 6.164 1.00 84.94 184 ILE A C 1
ATOM 1442 O O . ILE A 1 184 ? -3.065 1.749 5.236 1.00 84.94 184 ILE A O 1
ATOM 1446 N N . ARG A 1 185 ? -1.311 2.779 6.243 1.00 81.12 185 ARG A N 1
ATOM 1447 C CA . ARG A 1 185 ? -0.256 2.352 5.312 1.00 81.12 185 ARG A CA 1
ATOM 1448 C C . ARG A 1 185 ? 0.076 0.869 5.452 1.00 81.12 185 ARG A C 1
ATOM 1450 O O . ARG A 1 185 ? 0.541 0.268 4.481 1.00 81.12 185 ARG A O 1
ATOM 1457 N N . ASP A 1 186 ? -0.216 0.270 6.607 1.00 75.75 186 ASP A N 1
ATOM 1458 C CA . ASP A 1 186 ? -0.099 -1.171 6.793 1.00 75.75 186 ASP A CA 1
ATOM 1459 C C . ASP A 1 186 ? -1.126 -1.937 5.951 1.00 75.75 186 ASP A C 1
ATOM 1461 O O . ASP A 1 186 ? -2.271 -1.519 5.740 1.00 75.75 186 ASP A O 1
ATOM 1465 N N . SER A 1 187 ? -0.706 -3.117 5.489 1.00 68.19 187 SER A N 1
ATOM 1466 C CA . SER A 1 187 ? -1.575 -4.063 4.790 1.00 68.19 187 SER A CA 1
ATOM 1467 C C . SER A 1 187 ? -2.712 -4.521 5.703 1.00 68.19 187 SER A C 1
ATOM 1469 O O . SER A 1 187 ? -2.467 -5.020 6.799 1.00 68.19 187 SER A O 1
ATOM 1471 N N . HIS A 1 188 ? -3.954 -4.454 5.215 1.00 65.06 188 HIS A N 1
ATOM 1472 C CA . HIS A 1 188 ? -5.126 -4.974 5.929 1.00 65.06 188 HIS A CA 1
ATOM 1473 C C . HIS A 1 188 ? -4.977 -6.462 6.302 1.00 65.06 188 HIS A C 1
ATOM 1475 O O . HIS A 1 188 ? -5.438 -6.884 7.359 1.00 65.06 188 HIS A O 1
ATOM 1481 N N . ARG A 1 189 ? -4.266 -7.249 5.474 1.00 65.69 189 ARG A N 1
ATOM 1482 C CA . ARG A 1 189 ? -3.967 -8.657 5.778 1.00 65.69 189 ARG A CA 1
ATOM 1483 C C . ARG A 1 189 ? -3.109 -8.803 7.031 1.00 65.69 189 ARG A C 1
ATOM 1485 O O . ARG A 1 189 ? -3.390 -9.688 7.821 1.00 65.69 189 ARG A O 1
ATOM 1492 N N . LYS A 1 190 ? -2.123 -7.920 7.247 1.00 72.19 190 LYS A N 1
ATOM 1493 C CA . LYS A 1 190 ? -1.266 -7.986 8.441 1.00 72.19 190 LYS A CA 1
ATOM 1494 C C . LYS A 1 190 ? -2.088 -7.844 9.718 1.00 72.19 190 LYS A C 1
ATOM 1496 O O . LYS A 1 190 ? -1.908 -8.660 10.601 1.00 72.19 190 LYS A O 1
ATOM 1501 N N . VAL A 1 191 ? -3.012 -6.879 9.771 1.00 69.31 191 VAL A N 1
ATOM 1502 C CA . VAL A 1 191 ? -3.883 -6.642 10.941 1.00 69.31 191 VAL A CA 1
ATOM 1503 C C . VAL A 1 191 ? -4.755 -7.861 11.246 1.00 69.31 191 VAL A C 1
ATOM 1505 O O . VAL A 1 191 ? -4.833 -8.307 12.389 1.00 69.31 191 VAL A O 1
ATOM 1508 N N . ARG A 1 192 ? -5.391 -8.422 10.211 1.00 67.62 192 ARG A N 1
ATOM 1509 C CA . ARG A 1 192 ? -6.248 -9.602 10.352 1.00 67.62 192 ARG A CA 1
ATOM 1510 C C . ARG A 1 192 ? -5.450 -10.830 10.782 1.00 67.62 192 ARG A C 1
ATOM 1512 O O . ARG A 1 192 ? -5.846 -11.509 11.717 1.00 67.62 192 ARG A O 1
ATOM 1519 N N . ASP A 1 193 ? -4.353 -11.121 10.089 1.00 73.00 193 ASP A N 1
ATOM 1520 C CA . ASP A 1 193 ? -3.579 -12.345 10.301 1.00 73.00 193 ASP A CA 1
ATOM 1521 C C . ASP A 1 193 ? -2.800 -12.293 11.632 1.00 73.00 193 ASP A C 1
ATOM 1523 O O . ASP A 1 193 ? -2.526 -13.336 12.221 1.00 73.00 193 ASP A O 1
ATOM 1527 N N . SER A 1 194 ? -2.485 -11.094 12.143 1.00 78.69 194 SER A N 1
ATOM 1528 C CA . SER A 1 194 ? -1.872 -10.909 13.463 1.00 78.69 194 SER A CA 1
ATOM 1529 C C . SER A 1 194 ? -2.871 -10.887 14.617 1.00 78.69 194 SER A C 1
ATOM 1531 O O . SER A 1 194 ? -2.433 -10.779 15.759 1.00 78.69 194 SER A O 1
ATOM 1533 N N . ASN A 1 195 ? -4.182 -10.963 14.350 1.00 77.88 195 ASN A N 1
ATOM 1534 C CA . ASN A 1 195 ? -5.221 -10.870 15.378 1.00 77.88 195 ASN A CA 1
ATOM 1535 C C . ASN A 1 195 ? -5.101 -9.601 16.252 1.00 77.88 195 ASN A C 1
ATOM 1537 O O . ASN A 1 195 ? -5.376 -9.630 17.448 1.00 77.88 195 ASN A O 1
ATOM 1541 N N . ASP A 1 196 ? -4.675 -8.485 15.651 1.00 83.94 196 ASP A N 1
ATOM 1542 C CA . ASP A 1 196 ? -4.351 -7.239 16.359 1.00 83.94 196 ASP A CA 1
ATOM 1543 C C . ASP A 1 196 ? -5.588 -6.337 16.473 1.00 83.94 196 ASP A C 1
ATOM 1545 O O . ASP A 1 196 ? -5.793 -5.395 15.700 1.00 83.94 196 ASP A O 1
ATOM 1549 N N . GLY A 1 197 ? -6.471 -6.711 17.397 1.00 88.06 197 GLY A N 1
ATOM 1550 C CA . GLY A 1 197 ? -7.738 -6.040 17.652 1.00 88.06 197 GLY A CA 1
ATOM 1551 C C . GLY A 1 197 ? -8.596 -6.761 18.690 1.00 88.06 197 GLY A C 1
ATOM 1552 O O . GLY A 1 197 ? -8.286 -7.862 19.145 1.00 88.06 197 GLY A O 1
ATOM 1553 N N . LEU A 1 198 ? -9.732 -6.154 19.031 1.00 90.50 198 LEU A N 1
ATOM 1554 C CA . LEU A 1 198 ? -10.739 -6.763 19.891 1.00 90.50 198 LEU A CA 1
ATOM 1555 C C . LEU A 1 198 ? -11.417 -7.921 19.157 1.00 90.50 198 LEU A C 1
ATOM 1557 O O . LEU A 1 198 ? -12.222 -7.712 18.246 1.00 90.50 198 LEU A O 1
ATOM 1561 N N . ILE A 1 199 ? -11.107 -9.135 19.595 1.00 89.06 199 ILE A N 1
ATOM 1562 C CA . ILE A 1 199 ? -11.678 -10.381 19.094 1.00 89.06 199 ILE A CA 1
ATOM 1563 C C . ILE A 1 199 ? -12.855 -10.791 19.977 1.00 89.06 199 ILE A C 1
ATOM 1565 O O . ILE A 1 199 ? -12.722 -10.937 21.191 1.00 89.06 199 ILE A O 1
ATOM 1569 N N . ILE A 1 200 ? -14.018 -10.989 19.360 1.00 87.69 200 ILE A N 1
ATOM 1570 C CA . ILE A 1 200 ? -15.252 -11.393 20.032 1.00 87.69 200 ILE A CA 1
ATOM 1571 C C . ILE A 1 200 ? -15.742 -12.681 19.379 1.00 87.69 200 ILE A C 1
ATOM 1573 O O . ILE A 1 200 ? -16.276 -12.685 18.266 1.00 87.69 200 ILE A O 1
ATOM 1577 N N . GLU A 1 201 ? -15.573 -13.792 20.087 1.00 85.25 201 GLU A N 1
ATOM 1578 C CA . GLU A 1 201 ? -16.113 -15.074 19.650 1.00 85.25 201 GLU A CA 1
ATOM 1579 C C . GLU A 1 201 ? -17.643 -15.060 19.646 1.00 85.25 201 GLU A C 1
ATOM 1581 O O . GLU A 1 201 ? -18.284 -14.384 20.456 1.00 85.25 201 GLU A O 1
ATOM 1586 N N . ARG A 1 202 ? -18.252 -15.881 18.782 1.00 83.00 202 ARG A N 1
ATOM 1587 C CA . ARG A 1 202 ? -19.713 -15.984 18.640 1.00 83.00 202 ARG A CA 1
ATOM 1588 C C . ARG A 1 202 ? -20.462 -16.106 19.969 1.00 83.00 202 ARG A C 1
ATOM 1590 O O . ARG A 1 202 ? -21.475 -15.440 20.161 1.00 83.00 202 ARG A O 1
ATOM 1597 N N . ASN A 1 203 ? -19.983 -16.955 20.879 1.00 83.88 203 ASN A N 1
ATOM 1598 C CA . ASN A 1 203 ? -20.653 -17.207 22.158 1.00 83.88 203 ASN A CA 1
ATOM 1599 C C . ASN A 1 203 ? -20.629 -15.970 23.064 1.00 83.88 203 ASN A C 1
ATOM 1601 O O . ASN A 1 203 ? -21.629 -15.648 23.703 1.00 83.88 203 ASN A O 1
ATOM 1605 N N . MET A 1 204 ? -19.516 -15.236 23.062 1.00 85.94 204 MET A N 1
ATOM 1606 C CA . MET A 1 204 ? -19.383 -13.974 23.788 1.00 85.94 204 MET A CA 1
ATOM 1607 C C . MET A 1 204 ? -20.236 -12.883 23.140 1.00 85.94 204 MET A C 1
ATOM 1609 O O . MET A 1 204 ? -20.916 -12.132 23.834 1.00 85.94 204 MET A O 1
ATOM 1613 N N . ALA A 1 205 ? -20.262 -12.833 21.808 1.00 85.94 205 ALA A N 1
ATOM 1614 C CA . ALA A 1 205 ? -21.074 -11.885 21.060 1.00 85.94 205 ALA A CA 1
ATOM 1615 C C . ALA A 1 205 ? -22.574 -12.058 21.367 1.00 85.94 205 ALA A C 1
ATOM 1617 O O . ALA A 1 205 ? -23.288 -11.087 21.609 1.00 85.94 205 ALA A O 1
ATOM 1618 N N . LEU A 1 206 ? -23.045 -13.306 21.436 1.00 83.81 206 LEU A N 1
ATOM 1619 C CA . LEU A 1 206 ? -24.414 -13.625 21.846 1.00 83.81 206 LEU A CA 1
ATOM 1620 C C . LEU A 1 206 ? -24.690 -13.234 23.303 1.00 83.81 206 LEU A C 1
ATOM 1622 O O . LEU A 1 206 ? -25.758 -12.695 23.587 1.00 83.81 206 LEU A O 1
ATOM 1626 N N . PHE A 1 207 ? -23.737 -13.465 24.211 1.00 85.38 207 PHE A N 1
ATOM 1627 C CA . PHE A 1 207 ? -23.857 -13.067 25.616 1.00 85.38 207 PHE A CA 1
ATOM 1628 C C . PHE A 1 207 ? -24.026 -11.546 25.767 1.00 85.38 207 PHE A C 1
ATOM 1630 O O . PHE A 1 207 ? -24.939 -11.091 26.456 1.00 85.38 207 PHE A O 1
ATOM 1637 N N . PHE A 1 208 ? -23.197 -10.752 25.084 1.00 86.25 208 PHE A N 1
ATOM 1638 C CA . PHE A 1 208 ? -23.265 -9.287 25.145 1.00 86.25 208 PHE A CA 1
ATOM 1639 C C . PHE A 1 208 ? -24.452 -8.685 24.379 1.00 86.25 208 PHE A C 1
ATOM 1641 O O . PHE A 1 208 ? -24.798 -7.531 24.613 1.00 86.25 208 PHE A O 1
ATOM 1648 N N . SER A 1 209 ? -25.114 -9.462 23.516 1.00 84.94 209 SER A N 1
ATOM 1649 C CA . SER A 1 209 ? -26.279 -9.022 22.739 1.00 84.94 209 SER A CA 1
ATOM 1650 C C . SER A 1 209 ? -27.596 -8.975 23.533 1.00 84.94 209 SER A C 1
ATOM 1652 O O . SER A 1 209 ? -28.611 -8.544 22.988 1.00 84.94 209 SER A O 1
ATOM 1654 N N . GLY A 1 210 ? -27.627 -9.417 24.795 1.00 71.50 210 GLY A N 1
ATOM 1655 C CA . GLY A 1 210 ? -28.761 -9.142 25.688 1.00 71.50 210 GLY A CA 1
ATOM 1656 C C . GLY A 1 210 ? -30.036 -9.977 25.491 1.00 71.50 210 GLY A C 1
ATOM 1657 O O . GLY A 1 210 ? -31.037 -9.658 26.121 1.00 71.50 210 GLY A O 1
ATOM 1658 N N . GLY A 1 211 ? -30.011 -11.069 24.713 1.00 62.34 211 GLY A N 1
ATOM 1659 C CA . GLY A 1 211 ? -30.855 -12.233 25.043 1.00 62.34 211 GLY A CA 1
ATOM 1660 C C . GLY A 1 211 ? -31.880 -12.773 24.038 1.00 62.34 211 GLY A C 1
ATOM 1661 O O . GLY A 1 211 ? -32.317 -13.895 24.260 1.00 62.34 211 GLY A O 1
ATOM 1662 N N . ASP A 1 212 ? -32.220 -12.121 22.921 1.00 62.91 212 ASP A N 1
ATOM 1663 C CA . ASP A 1 212 ? -33.319 -12.644 22.068 1.00 62.91 212 ASP A CA 1
ATOM 1664 C C . ASP A 1 212 ? -32.891 -13.625 20.955 1.00 62.91 212 ASP A C 1
ATOM 1666 O O . ASP A 1 212 ? -33.735 -14.171 20.246 1.00 62.91 212 ASP A O 1
ATOM 1670 N N . ARG A 1 213 ? -31.578 -13.874 20.794 1.00 62.94 213 ARG A N 1
ATOM 1671 C CA . ARG A 1 213 ? -30.918 -14.801 19.828 1.00 62.94 213 ARG A CA 1
ATOM 1672 C C . ARG A 1 213 ? -31.312 -14.652 18.342 1.00 62.94 213 ARG A C 1
ATOM 1674 O O . ARG A 1 213 ? -30.729 -15.342 17.509 1.00 62.94 213 ARG A O 1
ATOM 1681 N N . LYS A 1 214 ? -32.257 -13.768 18.010 1.00 64.12 214 LYS A N 1
ATOM 1682 C CA . LYS A 1 214 ? -32.759 -13.477 16.659 1.00 64.12 214 LYS A CA 1
ATOM 1683 C C . LYS A 1 214 ? -31.971 -12.365 15.966 1.00 64.12 214 LYS A C 1
ATOM 1685 O O . LYS A 1 214 ? -31.774 -12.443 14.761 1.00 64.12 214 LYS A O 1
ATOM 1690 N N . GLU A 1 215 ? -31.456 -11.397 16.725 1.00 67.50 215 GLU A N 1
ATOM 1691 C CA . GLU A 1 215 ? -30.583 -10.330 16.224 1.00 67.50 215 GLU A CA 1
ATOM 1692 C C . GLU A 1 215 ? -29.354 -10.168 17.121 1.00 67.50 215 GLU A C 1
ATOM 1694 O O . GLU A 1 215 ? -29.460 -10.180 18.348 1.00 67.50 215 GLU A O 1
ATOM 1699 N N . LEU A 1 216 ? -28.179 -10.030 16.500 1.00 74.69 216 LEU A N 1
ATOM 1700 C CA . LEU A 1 216 ? -26.923 -9.772 17.196 1.00 74.69 216 LEU A CA 1
ATOM 1701 C C . LEU A 1 216 ? -26.691 -8.260 17.271 1.00 74.69 216 LEU A C 1
ATOM 1703 O O . LEU A 1 216 ? -26.341 -7.631 16.274 1.00 74.69 216 LEU A O 1
ATOM 1707 N N . LYS A 1 217 ? -26.868 -7.680 18.457 1.00 81.75 217 LYS A N 1
ATOM 1708 C CA . LYS A 1 217 ? -26.690 -6.250 18.719 1.00 81.75 217 LYS A CA 1
ATOM 1709 C C . LYS A 1 217 ? -25.515 -6.030 19.663 1.00 81.75 217 LYS A C 1
ATOM 1711 O O . LYS A 1 217 ? -25.667 -6.022 20.880 1.00 81.75 217 LYS A O 1
ATOM 1716 N N . LEU A 1 218 ? -24.332 -5.833 19.087 1.00 86.06 218 LEU A N 1
ATOM 1717 C CA . LEU A 1 218 ? -23.135 -5.458 19.836 1.00 86.06 218 LEU A CA 1
ATOM 1718 C C . LEU A 1 218 ? -22.950 -3.946 19.830 1.00 86.06 218 LEU A C 1
ATOM 1720 O O . LEU A 1 218 ? -22.959 -3.316 18.774 1.00 86.06 218 LEU A O 1
ATOM 1724 N N . ARG A 1 219 ? -22.722 -3.372 21.011 1.00 87.81 219 ARG A N 1
ATOM 1725 C CA . ARG A 1 219 ? -22.238 -1.999 21.145 1.00 87.81 219 ARG A CA 1
ATOM 1726 C C . ARG A 1 219 ? -20.754 -2.043 21.471 1.00 87.81 219 ARG A C 1
ATOM 1728 O O . ARG A 1 219 ? -20.382 -2.482 22.555 1.00 87.81 219 ARG A O 1
ATOM 1735 N N . VAL A 1 220 ? -19.938 -1.578 20.532 1.00 91.56 220 VAL A N 1
ATOM 1736 C CA . VAL A 1 220 ? -18.508 -1.354 20.751 1.00 91.56 220 VAL A CA 1
ATOM 1737 C C . VAL A 1 220 ? -18.317 0.114 21.105 1.00 91.56 220 VAL A C 1
ATOM 1739 O O . VAL A 1 220 ? -18.779 0.997 20.382 1.00 91.56 220 VAL A O 1
ATOM 1742 N N . THR A 1 221 ? -17.668 0.383 22.229 1.00 94.06 221 THR A N 1
ATOM 1743 C CA . THR A 1 221 ? -17.309 1.737 22.658 1.00 94.06 221 THR A CA 1
ATOM 1744 C C . THR A 1 221 ? -15.801 1.885 22.583 1.00 94.06 221 THR A C 1
ATOM 1746 O O . THR A 1 221 ? -15.075 1.036 23.086 1.00 94.06 221 THR A O 1
ATOM 1749 N N . GLY A 1 222 ? -15.333 2.951 21.936 1.00 94.69 222 GLY A N 1
ATOM 1750 C CA . GLY A 1 222 ? -13.912 3.225 21.771 1.00 94.69 222 GLY A CA 1
ATOM 1751 C C . GLY A 1 222 ? -13.475 4.492 22.495 1.00 94.69 222 GLY A C 1
ATOM 1752 O O . GLY A 1 222 ? -14.240 5.453 22.580 1.00 94.69 222 GLY A O 1
ATOM 1753 N N . LYS A 1 223 ? -12.235 4.504 22.980 1.00 96.06 223 LYS A N 1
ATOM 1754 C CA . LYS A 1 223 ? -11.521 5.706 23.428 1.00 96.06 223 LYS A CA 1
ATOM 1755 C C . LYS A 1 223 ? -10.181 5.769 22.707 1.00 96.06 223 LYS A C 1
ATOM 1757 O O . LYS A 1 223 ? -9.573 4.730 22.481 1.00 96.06 223 LYS A O 1
ATOM 1762 N N . ILE A 1 224 ? -9.725 6.970 22.370 1.00 96.00 224 ILE A N 1
ATOM 1763 C CA . ILE A 1 224 ? -8.399 7.220 21.797 1.00 96.00 224 ILE A CA 1
ATOM 1764 C C . ILE A 1 224 ? -7.770 8.405 22.522 1.00 96.00 224 ILE A C 1
ATOM 1766 O O . ILE A 1 224 ? -8.455 9.385 22.820 1.00 96.00 224 ILE A O 1
ATOM 1770 N N . TRP A 1 225 ? -6.485 8.310 22.826 1.00 96.50 225 TRP A N 1
ATOM 1771 C CA . TRP A 1 225 ? -5.721 9.374 23.465 1.00 96.50 225 TRP A CA 1
ATOM 1772 C C . TRP A 1 225 ? -4.302 9.408 22.906 1.00 96.50 225 TRP A C 1
ATOM 1774 O O . TRP A 1 225 ? -3.809 8.426 22.355 1.00 96.50 225 TRP A O 1
ATOM 1784 N N . LYS A 1 226 ? -3.663 10.574 23.002 1.00 94.94 226 LYS A N 1
ATOM 1785 C CA . LYS A 1 226 ? -2.267 10.768 22.616 1.00 94.94 226 LYS A CA 1
ATOM 1786 C C . LYS A 1 226 ? -1.392 10.576 23.848 1.00 94.94 226 LYS A C 1
ATOM 1788 O O . LYS A 1 226 ? -1.665 11.192 24.877 1.00 94.94 226 LYS A O 1
ATOM 1793 N N . GLU A 1 227 ? -0.348 9.773 23.743 1.00 87.75 227 GLU A N 1
ATOM 1794 C CA . GLU A 1 227 ? 0.644 9.643 24.803 1.00 87.75 227 GLU A CA 1
ATOM 1795 C C . GLU A 1 227 ? 1.632 10.810 24.724 1.00 87.75 227 GLU A C 1
ATOM 1797 O O . GLU A 1 227 ? 2.210 11.114 23.675 1.00 87.75 227 GLU A O 1
ATOM 1802 N N . LEU A 1 228 ? 1.780 11.530 25.835 1.00 78.94 228 LEU A N 1
ATOM 1803 C CA . LEU A 1 228 ? 2.772 12.587 25.964 1.00 78.94 228 LEU A CA 1
ATOM 1804 C C . LEU A 1 228 ? 4.099 11.922 26.314 1.00 78.94 228 LEU A C 1
ATOM 1806 O O . LEU A 1 228 ? 4.311 11.526 27.455 1.00 78.94 228 LEU A O 1
ATOM 1810 N N . HIS A 1 229 ? 5.002 11.816 25.341 1.00 60.59 229 HIS A N 1
ATOM 1811 C CA . HIS A 1 229 ? 6.399 11.548 25.657 1.00 60.59 229 HIS A CA 1
ATOM 1812 C C . HIS A 1 229 ? 6.924 12.730 26.476 1.00 60.59 229 HIS A C 1
ATOM 1814 O O . HIS A 1 229 ? 7.089 13.833 25.952 1.00 60.59 229 HIS A O 1
ATOM 1820 N N . SER A 1 230 ? 7.160 12.511 27.768 1.00 42.84 230 SER A N 1
ATOM 1821 C CA . SER A 1 230 ? 7.923 13.432 28.598 1.00 42.84 230 SER A CA 1
ATOM 1822 C C . SER A 1 230 ? 9.333 13.525 28.024 1.00 42.84 230 SER A C 1
ATOM 1824 O O . SER A 1 230 ? 10.131 12.597 28.149 1.00 42.84 230 SER A O 1
ATOM 1826 N N . ALA A 1 231 ? 9.647 14.650 27.390 1.00 46.09 231 ALA A N 1
ATOM 1827 C CA . ALA A 1 231 ? 11.018 15.064 27.148 1.00 46.09 231 ALA A CA 1
ATOM 1828 C C . ALA A 1 231 ? 11.641 15.517 28.478 1.00 46.09 231 ALA A C 1
ATOM 1830 O O . ALA A 1 231 ? 11.876 16.701 28.656 1.00 46.09 231 ALA A O 1
ATOM 1831 N N . ASP A 1 232 ? 11.814 14.592 29.423 1.00 45.12 232 ASP A N 1
ATOM 1832 C CA . ASP A 1 232 ? 12.843 14.638 30.463 1.00 45.12 232 ASP A CA 1
ATOM 1833 C C . ASP A 1 232 ? 12.820 13.315 31.245 1.00 45.12 232 ASP A C 1
ATOM 1835 O O . ASP A 1 232 ? 11.902 13.031 32.013 1.00 45.12 232 ASP A O 1
ATOM 1839 N N . SER A 1 233 ? 13.831 12.482 31.044 1.00 38.00 233 SER A N 1
ATOM 1840 C CA . SER A 1 233 ? 14.246 11.523 32.060 1.00 38.00 233 SER A CA 1
ATOM 1841 C C . SER A 1 233 ? 15.754 11.433 31.961 1.00 38.00 233 SER A C 1
ATOM 1843 O O . SER A 1 233 ? 16.309 10.642 31.193 1.00 38.00 233 SER A O 1
ATOM 1845 N N . GLY A 1 234 ? 16.392 12.341 32.699 1.00 37.66 234 GLY A N 1
ATOM 1846 C CA . GLY A 1 234 ? 17.809 12.318 32.983 1.00 37.66 234 GLY A CA 1
ATOM 1847 C C . GLY A 1 234 ? 18.288 10.910 33.313 1.00 37.66 234 GLY A C 1
ATOM 1848 O O . GLY A 1 234 ? 17.618 10.115 33.971 1.00 37.66 234 GLY A O 1
ATOM 1849 N N . VAL A 1 235 ? 19.481 10.623 32.813 1.00 35.47 235 VAL A N 1
ATOM 1850 C CA . VAL A 1 235 ? 20.273 9.449 33.145 1.00 35.47 235 VAL A CA 1
ATOM 1851 C C . VAL A 1 235 ? 20.385 9.358 34.670 1.00 35.47 235 VAL A C 1
ATOM 1853 O O . VAL A 1 235 ? 21.165 10.080 35.288 1.00 35.47 235 VAL A O 1
ATOM 1856 N N . CYS A 1 236 ? 19.615 8.470 35.296 1.00 35.97 236 CYS A N 1
ATOM 1857 C CA . CYS A 1 236 ? 19.895 8.028 36.654 1.00 35.97 236 CYS A CA 1
ATOM 1858 C C . CYS A 1 236 ? 21.143 7.141 36.592 1.00 35.97 236 CYS A C 1
ATOM 1860 O O . CYS A 1 236 ? 21.053 5.939 36.349 1.00 35.97 236 CYS A O 1
ATOM 1862 N N . MET A 1 237 ? 22.322 7.743 36.768 1.00 35.12 237 MET A N 1
ATOM 1863 C CA . MET A 1 237 ? 23.521 6.976 37.094 1.00 35.12 237 MET A CA 1
ATOM 1864 C C . MET A 1 237 ? 23.320 6.304 38.459 1.00 35.12 237 MET A C 1
ATOM 1866 O O . MET A 1 237 ? 22.919 6.982 39.409 1.00 35.12 237 MET A O 1
ATOM 1870 N N . PRO A 1 238 ? 23.589 4.996 38.600 1.00 40.25 238 PRO A N 1
ATOM 1871 C CA . PRO A 1 238 ? 23.618 4.374 39.910 1.00 40.25 238 PRO A CA 1
ATOM 1872 C C . PRO A 1 238 ? 24.822 4.915 40.687 1.00 40.25 238 PRO A C 1
ATOM 1874 O O . PRO A 1 238 ? 25.972 4.784 40.270 1.00 40.25 238 PRO A O 1
ATOM 1877 N N . ASN A 1 239 ? 24.527 5.539 41.823 1.00 33.16 239 ASN A N 1
ATOM 1878 C CA . ASN A 1 239 ? 25.501 5.963 42.819 1.00 33.16 239 ASN A CA 1
ATOM 1879 C C . ASN A 1 239 ? 26.208 4.703 43.355 1.00 33.16 239 ASN A C 1
ATOM 1881 O O . ASN A 1 239 ? 25.589 3.907 44.061 1.00 33.16 239 ASN A O 1
ATOM 1885 N N . MET A 1 240 ? 27.479 4.487 43.005 1.00 36.97 240 MET A N 1
ATOM 1886 C CA . MET A 1 240 ? 28.300 3.487 43.688 1.00 36.97 240 MET A CA 1
ATOM 1887 C C . MET A 1 240 ? 28.854 4.119 44.960 1.00 36.97 240 MET A C 1
ATOM 1889 O O . MET A 1 240 ? 29.788 4.912 44.923 1.00 36.97 240 MET A O 1
ATOM 1893 N N . SER A 1 241 ? 28.246 3.770 46.089 1.00 39.41 241 SER A N 1
ATOM 1894 C CA . SER A 1 241 ? 28.842 3.944 47.407 1.00 39.41 241 SER A CA 1
ATOM 1895 C C . SER A 1 241 ? 29.879 2.845 47.647 1.00 39.41 241 SER A C 1
ATOM 1897 O O . SER A 1 241 ? 29.511 1.672 47.753 1.00 39.41 241 SER A O 1
ATOM 1899 N N . SER A 1 242 ? 31.151 3.221 47.755 1.00 37.69 242 SER A N 1
ATOM 1900 C CA . SER A 1 242 ? 32.199 2.566 48.555 1.00 37.69 242 SER A CA 1
ATOM 1901 C C . SER A 1 242 ? 33.305 3.579 48.817 1.00 37.69 242 SER A C 1
ATOM 1903 O O . SER A 1 242 ? 33.730 4.222 47.833 1.00 37.69 242 SER A O 1
#

Sequence (242 aa):
METESMDCESYGTHHFSSTTKTHAVVTNIVGPAATSVYELLECPVCTFSMYPPLHQCQNGHTFCSTCKVRVHNRCPTCRQELGDIRCLALEKVAESLELPCKYFNLGCPEIFPYYSKLKHESVCNFRPYGCPYTLAPSVLGMGPVYMAFLRFMGDEEEARRYSYSLEVGGSGRKLTWEGTPRSIRDSHRKVRDSNDGLIIERNMALFFSGGDRKELKLRVTGKIWKELHSADSGVCMPNMSS

Radius of gyration: 27.49 Å; Cα contacts (8 Å, |Δi|>4): 292; chains: 1; bounding box: 71×53×82 Å

Organism: Brassica cretica (NCBI:txid69181)

InterPro domains:
  IPR001841 Zinc finger, RING-type [PS50089] (43-79)
  IPR008974 TRAF-like [G3DSA:2.60.210.10] (132-221)
  IPR013010 Zinc finger, SIAH-type [PS51081] (96-194)
  IPR013083 Zinc finger, RING/FYVE/PHD-type [G3DSA:3.30.40.10] (30-131)
  IPR018121 Seven-in-absentia protein, TRAF-like domain [PF03145] (142-221)
  IPR049548 E3 ubiquitin-protein ligase Sina-like, RING finger [PF21362] (43-78)
  IPR052088 E3 ubiquitin-protein ligase SINA [PTHR10315] (29-133)

pLDDT: mean 73.83, std 23.52, range [22.06, 97.0]

Mean predicted aligned error: 16.56 Å

Solvent-accessible surface area (backbone atoms only — not comparable to full-atom values): 15732 Å² total; per-residue (Å²): 143,82,88,82,84,86,83,88,81,88,85,83,88,79,86,76,91,73,91,73,85,86,79,80,88,84,77,91,72,99,65,86,80,77,72,52,77,68,59,77,39,38,13,85,85,73,75,39,79,51,55,86,66,38,30,24,34,94,86,65,58,62,38,27,56,77,50,48,69,73,46,73,46,32,35,90,84,80,61,47,70,46,68,96,39,68,35,64,68,60,51,58,56,42,66,77,35,71,40,68,43,95,34,34,94,64,70,35,86,54,67,28,48,49,83,55,36,63,63,47,63,77,70,40,85,49,52,80,79,77,67,85,84,71,74,75,92,73,91,66,100,62,76,73,62,48,74,49,70,63,71,26,94,50,52,60,75,64,19,68,39,30,40,34,37,44,34,42,54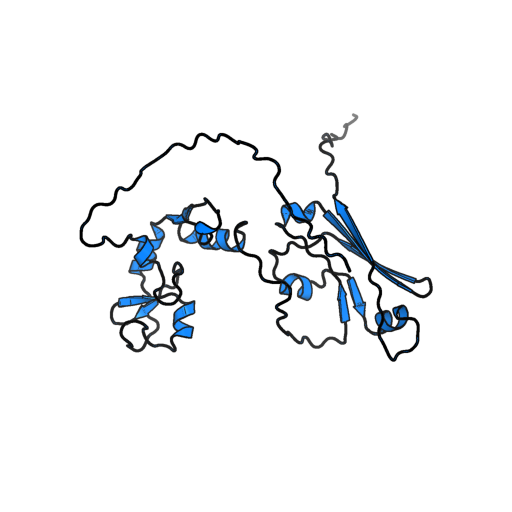,39,95,95,45,72,50,75,34,73,49,61,35,46,21,62,80,54,58,71,64,57,45,62,77,66,62,67,50,40,73,37,47,52,72,57,44,52,62,38,27,75,71,79,86,79,64,86,53,78,65,78,48,76,50,74,49,71,60,79,81,72,94,72,78,76,86,79,71,82,82,80,87,128

Nearest PDB structures (foldseek):
  4x3g-assembly1_A  TM=7.086E-01  e=1.018E-09  Homo sapiens
  4i7b-assembly1_A  TM=7.265E-01  e=1.384E-08  Homo sapiens
  4i7d-assembly2_C  TM=6.178E-01  e=1.589E-09  Homo sapiens
  4i7d-assembly1_A  TM=6.430E-01  e=3.411E-09  Homo sapiens
  1k2f-assembly2_B-2  TM=7.488E-01  e=4.085E-08  Mus musculus

Foldseek 3Di:
DDDDDDDDDDDDDDDDDDDDDDDDDDDDDDDDDPPPLQVLQQAPPPRDGADPQWFAAPVGDIHHPVVCVVVVQADPPPRDGGDRHGDVVNNVVLQPDWAQAPLVVLPRRDIGGNVCNVVCNLQPQSNDFDDPPPDDDDDDPDADKDWDAAEDAGHAVVQQQKKKKKWWDDPPDIDIDIDGHHYSSDDPCCCVVVSPGDIADPVNQCVSQHDPVPDRDIDMDMDMDGHDDPPDDPPPDDDDDD

Secondary structure (DSSP, 8-state):
------------------------------SS----TTGGGB-TTT-SB--SSEEE-TT--EEEHHHHHHTTTB-TTT-PBP-S-B-HHHHHHHHT-EEE-TTGGGT---EEEHHHHHHHHHH-TTSPPPPTT--------S--EEEE--EESS-HHHHTTEEEEEEEEETTEEEEEEEPPEETTS-HHHHHHTT-SEEEEHHHHHHHTTS-SSS----EEEEEEE----S-----------